Protein AF-A0A2K0WAK0-F1 (afdb_monomer)

Organism: Gibberella nygamai (NCBI:txid42673)

Structure (mmCIF, N/CA/C/O backbone):
data_AF-A0A2K0WAK0-F1
#
_entry.id   AF-A0A2K0WAK0-F1
#
loop_
_atom_site.group_PDB
_atom_site.id
_atom_site.type_symbol
_atom_site.label_atom_id
_atom_site.label_alt_id
_atom_site.label_comp_id
_atom_site.label_asym_id
_atom_site.label_entity_id
_atom_site.label_seq_id
_atom_site.pdbx_PDB_ins_code
_atom_site.Cartn_x
_atom_site.Cartn_y
_atom_site.Cartn_z
_atom_site.occupancy
_atom_site.B_iso_or_equiv
_atom_site.auth_seq_id
_atom_site.auth_comp_id
_atom_site.auth_asym_id
_atom_site.auth_atom_id
_atom_site.pdbx_PDB_model_num
ATOM 1 N N . MET A 1 1 ? 7.578 -10.613 3.747 1.00 56.72 1 MET A N 1
ATOM 2 C CA . MET A 1 1 ? 7.547 -10.334 5.202 1.00 56.72 1 MET A CA 1
ATOM 3 C C . MET A 1 1 ? 6.197 -10.745 5.767 1.00 56.72 1 MET A C 1
ATOM 5 O O . MET A 1 1 ? 5.183 -10.495 5.126 1.00 56.72 1 MET A O 1
ATOM 9 N N . ASP A 1 2 ? 6.173 -11.370 6.941 1.00 70.88 2 ASP A N 1
ATOM 10 C CA . ASP A 1 2 ? 4.952 -11.848 7.611 1.00 70.88 2 ASP A CA 1
ATOM 11 C C . ASP A 1 2 ? 4.017 -10.717 8.083 1.00 70.88 2 ASP A C 1
ATOM 13 O O . ASP A 1 2 ? 2.851 -10.966 8.374 1.00 70.88 2 ASP A O 1
ATOM 17 N N . ALA A 1 3 ? 4.511 -9.478 8.145 1.00 69.69 3 ALA A N 1
ATOM 18 C CA . ALA A 1 3 ? 3.735 -8.277 8.453 1.00 69.69 3 ALA A CA 1
ATOM 19 C C . ALA A 1 3 ? 2.700 -7.895 7.376 1.00 69.69 3 ALA A C 1
ATOM 21 O O . ALA A 1 3 ? 1.764 -7.153 7.663 1.00 69.69 3 ALA A O 1
ATOM 22 N N . THR A 1 4 ? 2.828 -8.414 6.152 1.00 71.62 4 THR A N 1
ATOM 23 C CA . THR A 1 4 ? 1.924 -8.098 5.027 1.00 71.62 4 THR A CA 1
ATOM 24 C C . THR A 1 4 ? 0.463 -8.447 5.316 1.00 71.62 4 THR A C 1
ATOM 26 O O . THR A 1 4 ? -0.435 -7.718 4.899 1.00 71.62 4 THR A O 1
ATOM 29 N N . ALA A 1 5 ? 0.232 -9.494 6.108 1.00 73.44 5 ALA A N 1
ATOM 30 C CA . ALA A 1 5 ? -1.085 -9.966 6.521 1.00 73.44 5 ALA A CA 1
ATOM 31 C C . ALA A 1 5 ? -1.602 -9.333 7.832 1.00 73.44 5 ALA A C 1
ATOM 33 O O . ALA A 1 5 ? -2.748 -9.577 8.226 1.00 73.44 5 ALA A O 1
ATOM 34 N N . ALA A 1 6 ? -0.774 -8.535 8.519 1.00 75.44 6 ALA A N 1
ATOM 35 C CA . ALA A 1 6 ? -1.005 -8.132 9.908 1.00 75.44 6 ALA A CA 1
ATOM 36 C C . ALA A 1 6 ? -2.274 -7.280 10.083 1.00 75.44 6 ALA A C 1
ATOM 38 O O . ALA A 1 6 ? -2.985 -7.421 11.085 1.00 75.44 6 ALA A O 1
ATOM 39 N N . SER A 1 7 ? -2.639 -6.465 9.084 1.00 72.12 7 SER A N 1
ATOM 40 C CA . SER A 1 7 ? -3.900 -5.704 9.094 1.00 72.12 7 SER A CA 1
ATOM 41 C C . SER A 1 7 ? -5.124 -6.606 9.305 1.00 72.12 7 SER A C 1
ATOM 43 O O . SER A 1 7 ? -6.080 -6.178 9.942 1.00 72.12 7 SER A O 1
ATOM 45 N N . PHE A 1 8 ? -5.071 -7.882 8.904 1.00 74.25 8 PHE A N 1
ATOM 46 C CA . PHE A 1 8 ? -6.168 -8.850 9.047 1.00 74.25 8 PHE A CA 1
ATOM 47 C C . PHE A 1 8 ? -6.054 -9.749 10.288 1.00 74.25 8 PHE A C 1
ATOM 49 O O . PHE A 1 8 ? -6.812 -10.702 10.438 1.00 74.25 8 PHE A O 1
ATOM 56 N N . GLY A 1 9 ? -5.104 -9.467 11.185 1.00 68.06 9 GLY A N 1
ATOM 57 C CA . GLY A 1 9 ? -4.848 -10.287 12.374 1.00 68.06 9 GLY A CA 1
ATOM 58 C C . GLY A 1 9 ? -4.107 -11.597 12.081 1.00 68.06 9 GLY A C 1
ATOM 59 O O . GLY A 1 9 ? -4.032 -12.464 12.949 1.00 68.06 9 GLY A O 1
ATOM 60 N N . LEU A 1 10 ? -3.552 -11.741 10.875 1.00 70.62 10 LEU A N 1
ATOM 61 C CA . LEU A 1 10 ? -2.731 -12.873 10.454 1.00 70.62 10 LEU A CA 1
ATOM 62 C C . LEU A 1 10 ? -1.269 -12.416 10.336 1.00 70.62 10 LEU A C 1
ATOM 64 O O . LEU A 1 10 ? -0.999 -11.330 9.844 1.00 70.62 10 LEU A O 1
ATOM 68 N N . GLY A 1 11 ? -0.304 -13.231 10.759 1.00 74.81 11 GLY A N 1
ATOM 69 C CA . GLY A 1 11 ? 1.119 -12.879 10.637 1.00 74.81 11 GLY A CA 1
ATOM 70 C C . GLY A 1 11 ? 1.614 -11.833 11.651 1.00 74.81 11 GLY A C 1
ATOM 71 O O . GLY A 1 11 ? 1.054 -11.677 12.735 1.00 74.81 11 GLY A O 1
ATOM 72 N N . GLY A 1 12 ? 2.742 -11.192 11.339 1.00 74.12 12 GLY A N 1
ATOM 73 C CA . GLY A 1 12 ? 3.456 -10.238 12.203 1.00 74.12 12 GLY A CA 1
ATOM 74 C C . GLY A 1 12 ? 4.224 -10.845 13.391 1.00 74.12 12 GLY A C 1
ATOM 75 O O . GLY A 1 12 ? 4.901 -10.115 14.111 1.00 74.12 12 GLY A O 1
ATOM 76 N N . GLN A 1 13 ? 4.155 -12.160 13.615 1.00 79.38 13 GLN A N 1
ATOM 77 C CA . GLN A 1 13 ? 4.835 -12.829 14.733 1.00 79.38 13 GLN A CA 1
ATOM 78 C C . GLN A 1 13 ? 6.359 -12.846 14.582 1.00 79.38 13 GLN A C 1
ATOM 80 O O . GLN A 1 13 ? 7.072 -12.626 15.558 1.00 79.38 13 GLN A O 1
ATOM 85 N N . VAL A 1 14 ? 6.870 -13.067 13.371 1.00 76.56 14 VAL A N 1
ATOM 86 C CA . VAL A 1 14 ? 8.306 -13.009 13.076 1.00 76.56 14 VAL A CA 1
ATOM 87 C C . VAL A 1 14 ? 8.791 -11.576 13.226 1.00 76.56 14 VAL A C 1
ATOM 89 O O . VAL A 1 14 ? 9.770 -11.352 13.930 1.00 76.56 14 VAL A O 1
ATOM 92 N N . THR A 1 15 ? 8.062 -10.603 12.670 1.00 75.81 15 THR A N 1
ATOM 93 C CA . THR A 1 15 ? 8.371 -9.174 12.849 1.00 75.81 15 THR A CA 1
ATOM 94 C C . THR A 1 15 ? 8.435 -8.815 14.340 1.00 75.81 15 THR A C 1
ATOM 96 O O . THR A 1 15 ? 9.408 -8.225 14.803 1.00 75.81 15 THR A O 1
ATOM 99 N N . LYS A 1 16 ? 7.459 -9.268 15.135 1.00 77.19 16 LYS A N 1
ATOM 100 C CA . LYS A 1 16 ? 7.415 -9.066 16.589 1.00 77.19 16 LYS A CA 1
ATOM 101 C C . LYS A 1 16 ? 8.605 -9.677 17.323 1.00 77.19 16 LYS A C 1
ATOM 103 O O . LYS A 1 16 ? 9.148 -9.043 18.229 1.00 77.19 16 LYS A O 1
ATOM 108 N N . VAL A 1 17 ? 8.996 -10.901 16.967 1.00 78.88 17 VAL A N 1
ATOM 109 C CA . VAL A 1 17 ? 10.170 -11.570 17.544 1.00 78.88 17 VAL A CA 1
ATOM 110 C C . VAL A 1 17 ? 11.440 -10.808 17.177 1.00 78.88 17 VAL A C 1
ATOM 112 O O . VAL A 1 17 ? 12.192 -10.460 18.080 1.00 78.88 17 VAL A O 1
ATOM 115 N N . LEU A 1 18 ? 11.630 -10.464 15.901 1.00 74.44 18 LEU A N 1
ATOM 116 C CA . LEU A 1 18 ? 12.798 -9.719 15.425 1.00 74.44 18 LEU A CA 1
ATOM 117 C C . LEU A 1 18 ? 12.938 -8.369 16.127 1.00 74.44 18 LEU A C 1
ATOM 119 O O . LEU A 1 18 ? 14.014 -8.043 16.626 1.00 74.44 18 LEU A O 1
ATOM 123 N N . CYS A 1 19 ? 11.843 -7.614 16.251 1.00 70.88 19 CYS A N 1
ATOM 124 C CA . CYS A 1 19 ? 11.857 -6.358 16.990 1.00 70.88 19 CYS A CA 1
ATOM 125 C C . CYS A 1 19 ? 12.262 -6.565 18.456 1.00 70.88 19 CYS A C 1
ATOM 127 O O . CYS A 1 19 ? 12.951 -5.717 19.002 1.00 70.88 19 CYS A O 1
ATOM 129 N N . ARG A 1 20 ? 11.887 -7.674 19.107 1.00 72.56 20 ARG A N 1
ATOM 130 C CA . ARG A 1 20 ? 12.277 -7.957 20.502 1.00 72.56 20 ARG A CA 1
ATOM 131 C C . ARG A 1 20 ? 13.726 -8.417 20.654 1.00 72.56 20 ARG A C 1
ATOM 133 O O . ARG A 1 20 ? 14.307 -8.177 21.705 1.00 72.56 20 ARG A O 1
ATOM 140 N N . THR A 1 21 ? 14.279 -9.108 19.660 1.00 72.06 21 THR A N 1
ATOM 141 C CA . THR A 1 21 ? 15.616 -9.715 19.742 1.00 72.06 21 THR A CA 1
ATOM 142 C C . THR A 1 21 ? 16.736 -8.794 19.282 1.00 72.06 21 THR A C 1
ATOM 144 O O . THR A 1 21 ? 17.865 -8.953 19.736 1.00 72.06 21 THR A O 1
ATOM 147 N N . LEU A 1 22 ? 16.457 -7.866 18.364 1.00 67.56 22 LEU A N 1
ATOM 148 C CA . LEU A 1 22 ? 17.476 -6.952 17.856 1.00 67.56 22 LEU A CA 1
ATOM 149 C C . LEU A 1 22 ? 17.792 -5.877 18.909 1.00 67.56 22 LEU A C 1
ATOM 151 O O . LEU A 1 22 ? 16.852 -5.285 19.453 1.00 67.56 22 LEU A O 1
ATOM 155 N N . PRO A 1 23 ? 19.082 -5.621 19.202 1.00 60.12 23 PRO A N 1
ATOM 156 C CA . PRO A 1 23 ? 19.482 -4.596 20.157 1.00 60.12 23 PRO A CA 1
ATOM 157 C C . PRO A 1 23 ? 19.001 -3.218 19.690 1.00 60.12 23 PRO A C 1
ATOM 159 O O . PRO A 1 23 ? 18.996 -2.919 18.495 1.00 60.12 23 PRO A O 1
ATOM 162 N N . GLU A 1 24 ? 18.570 -2.380 20.632 1.00 56.91 24 GLU A N 1
ATOM 163 C CA . GLU A 1 24 ? 18.302 -0.973 20.334 1.00 56.91 24 GLU A CA 1
ATOM 164 C C . GLU A 1 24 ? 19.637 -0.289 20.027 1.00 56.91 24 GLU A C 1
ATOM 166 O O . GLU A 1 24 ? 20.607 -0.457 20.763 1.00 56.91 24 GLU A O 1
ATOM 171 N N . SER A 1 25 ? 19.716 0.446 18.916 1.00 53.06 25 SER A N 1
ATOM 172 C CA . SER A 1 25 ? 20.860 1.323 18.673 1.00 53.06 25 SER A CA 1
ATOM 173 C C . SER A 1 25 ? 20.917 2.359 19.799 1.00 53.06 25 SER A C 1
ATOM 175 O O . SER A 1 25 ? 19.907 3.015 20.046 1.00 53.06 25 SER A O 1
ATOM 177 N N . ASP A 1 26 ? 22.079 2.532 20.437 1.00 45.41 26 ASP A N 1
ATOM 178 C CA . ASP A 1 26 ? 22.338 3.409 21.602 1.00 45.41 26 ASP A CA 1
ATOM 179 C C . ASP A 1 26 ? 22.061 4.917 21.386 1.00 45.41 26 ASP A C 1
ATOM 181 O O . ASP A 1 26 ? 22.369 5.753 22.242 1.00 45.41 26 ASP A O 1
ATOM 185 N N . ASP A 1 27 ? 21.453 5.299 20.264 1.00 47.38 27 ASP A N 1
ATOM 186 C CA . ASP A 1 27 ? 21.057 6.669 19.979 1.00 47.38 27 ASP A CA 1
ATOM 187 C C . ASP A 1 27 ? 19.861 7.063 20.856 1.00 47.38 27 ASP A C 1
ATOM 189 O O . ASP A 1 27 ? 18.693 6.942 20.480 1.00 47.38 27 ASP A O 1
ATOM 193 N N . LYS A 1 28 ? 20.163 7.594 22.045 1.00 41.59 28 LYS A N 1
ATOM 194 C CA . LYS A 1 28 ? 19.195 8.161 23.004 1.00 41.59 28 LYS A CA 1
ATOM 195 C C . LYS A 1 28 ? 18.359 9.320 22.433 1.00 41.59 28 LYS A C 1
ATOM 197 O O . LYS A 1 28 ? 17.388 9.724 23.066 1.00 41.59 28 LYS A O 1
ATOM 202 N N . ASN A 1 29 ? 18.716 9.824 21.248 1.00 40.75 29 ASN A N 1
ATOM 203 C CA . ASN A 1 29 ? 17.973 10.829 20.482 1.00 40.75 29 ASN A CA 1
ATOM 204 C C . ASN A 1 29 ? 17.098 10.236 19.360 1.00 40.75 29 ASN A C 1
ATOM 206 O O . ASN A 1 29 ? 16.408 10.984 18.669 1.00 40.75 29 ASN A O 1
ATOM 210 N N . SER A 1 30 ? 17.097 8.914 19.157 1.00 42.28 30 SER A N 1
ATOM 211 C CA . SER A 1 30 ? 16.219 8.280 18.174 1.00 42.28 30 SER A CA 1
ATOM 212 C C . SER A 1 30 ? 14.795 8.126 18.735 1.00 42.28 30 SER A C 1
ATOM 214 O O . SER A 1 30 ? 14.510 7.318 19.615 1.00 42.28 30 SER A O 1
ATOM 216 N N . LEU A 1 31 ? 13.903 8.980 18.229 1.00 40.50 31 LEU A N 1
ATOM 217 C CA . LEU A 1 31 ? 12.441 8.962 18.382 1.00 40.50 31 LEU A CA 1
ATOM 218 C C . LEU A 1 31 ? 11.819 7.629 17.858 1.00 40.50 31 LEU A C 1
ATOM 220 O O . LEU A 1 31 ? 12.557 6.765 17.387 1.00 40.50 31 LEU A O 1
ATOM 224 N N . PRO A 1 32 ? 10.498 7.367 18.022 1.00 46.34 32 PRO A N 1
ATOM 225 C CA . PRO A 1 32 ? 9.905 6.042 18.261 1.00 46.34 32 PRO A CA 1
ATOM 226 C C . PRO A 1 32 ? 9.833 5.094 17.043 1.00 46.34 32 PRO A C 1
ATOM 228 O O . PRO A 1 32 ? 9.038 4.155 17.039 1.00 46.34 32 PRO A O 1
ATOM 231 N N . THR A 1 33 ? 10.709 5.260 16.057 1.00 50.25 33 THR A N 1
ATOM 232 C CA . THR A 1 33 ? 11.000 4.338 14.949 1.00 50.25 33 THR A CA 1
ATOM 233 C C . THR A 1 33 ? 11.868 3.141 15.363 1.00 50.25 33 THR A C 1
ATOM 235 O O . THR A 1 33 ? 12.354 2.409 14.508 1.00 50.25 33 THR A O 1
ATOM 238 N N . GLY A 1 34 ? 12.046 2.870 16.662 1.00 58.28 34 GLY A N 1
ATOM 239 C CA . GLY A 1 34 ? 12.854 1.751 17.168 1.00 58.28 34 GLY A CA 1
ATOM 240 C C . GLY A 1 34 ? 12.599 0.395 16.479 1.00 58.28 34 GLY A C 1
ATOM 241 O O . GLY A 1 34 ? 13.565 -0.309 16.206 1.00 58.28 34 GLY A O 1
ATOM 242 N N . PRO A 1 35 ? 11.352 -0.013 16.170 1.00 55.75 35 PRO A N 1
ATOM 243 C CA . PRO A 1 35 ? 11.078 -1.225 15.386 1.00 55.75 35 PRO A CA 1
ATOM 244 C C . PRO A 1 35 ? 11.485 -1.114 13.909 1.00 55.75 35 PRO A C 1
ATOM 246 O O . PRO A 1 35 ? 12.007 -2.076 13.352 1.00 55.75 35 PRO A O 1
ATOM 249 N N . ILE A 1 36 ? 11.271 0.061 13.310 1.00 61.53 36 ILE A N 1
ATOM 250 C CA . ILE A 1 36 ? 11.541 0.352 11.899 1.00 61.53 36 ILE A CA 1
ATOM 251 C C . ILE A 1 36 ? 13.052 0.340 11.646 1.00 61.53 36 ILE A C 1
ATOM 253 O O . ILE A 1 36 ? 13.560 -0.470 10.878 1.00 61.53 36 ILE A O 1
ATOM 257 N N . LYS A 1 37 ? 13.798 1.127 12.429 1.00 64.31 37 LYS A N 1
ATOM 258 C CA . LYS A 1 37 ? 15.267 1.184 12.397 1.00 64.31 37 LYS A CA 1
ATOM 259 C C . LYS A 1 37 ? 15.925 -0.156 12.735 1.00 64.31 37 LYS A C 1
ATOM 261 O O . LYS A 1 37 ? 16.936 -0.506 12.129 1.00 64.31 37 LYS A O 1
ATOM 266 N N . ARG A 1 38 ? 15.351 -0.934 13.668 1.00 66.81 38 ARG A N 1
ATOM 267 C CA . ARG A 1 38 ? 15.834 -2.292 13.988 1.00 66.81 38 ARG A CA 1
ATOM 268 C C . ARG A 1 38 ? 15.793 -3.193 12.760 1.00 66.81 38 ARG A C 1
ATOM 270 O O . ARG A 1 38 ? 16.783 -3.851 12.462 1.00 66.81 38 ARG A O 1
ATOM 277 N N . LEU A 1 39 ? 14.682 -3.210 12.034 1.00 65.38 39 LEU A N 1
ATOM 278 C CA . LEU A 1 39 ? 14.545 -4.038 10.835 1.00 65.38 39 LEU A CA 1
ATOM 279 C C . LEU A 1 39 ? 15.396 -3.502 9.672 1.00 65.38 39 LEU A C 1
ATOM 281 O O . LEU A 1 39 ? 16.091 -4.293 9.039 1.00 65.38 39 LEU A O 1
ATOM 285 N N . SER A 1 40 ? 15.508 -2.182 9.511 1.00 66.81 40 SER A N 1
ATOM 286 C CA . SER A 1 40 ? 16.416 -1.592 8.517 1.00 66.81 40 SER A CA 1
ATOM 287 C C . SER A 1 40 ? 17.891 -1.950 8.764 1.00 66.81 40 SER A C 1
ATOM 289 O O . SER A 1 40 ? 18.669 -2.060 7.819 1.00 66.81 40 SER A O 1
ATOM 291 N N . SER A 1 41 ? 18.299 -2.214 10.013 1.00 67.19 41 SER A N 1
ATOM 292 C CA . SER A 1 41 ? 19.651 -2.720 10.307 1.00 67.19 41 SER A CA 1
ATOM 293 C C . SER A 1 41 ? 19.898 -4.142 9.776 1.00 67.19 41 SER A C 1
ATOM 295 O O . SER A 1 41 ? 21.008 -4.445 9.335 1.00 67.19 41 SER A O 1
ATOM 297 N N . LEU A 1 42 ? 18.865 -4.997 9.734 1.00 69.88 42 LEU A N 1
ATOM 298 C CA . LEU A 1 42 ? 18.946 -6.298 9.061 1.00 69.88 42 LEU A CA 1
ATOM 299 C C . LEU A 1 42 ? 19.079 -6.115 7.552 1.00 69.88 42 LEU A C 1
ATOM 301 O O . LEU A 1 42 ? 19.869 -6.823 6.931 1.00 69.88 42 LEU A O 1
ATOM 305 N N . HIS A 1 43 ? 18.353 -5.155 6.973 1.00 67.88 43 HIS A N 1
ATOM 306 C CA . HIS A 1 43 ? 18.490 -4.832 5.557 1.00 67.88 43 HIS A CA 1
ATOM 307 C C . HIS A 1 43 ? 19.923 -4.387 5.232 1.00 67.88 43 HIS A C 1
ATOM 309 O O . HIS A 1 43 ? 20.559 -4.965 4.350 1.00 67.88 43 HIS A O 1
ATOM 315 N N . ALA A 1 44 ? 20.483 -3.464 6.021 1.00 70.25 44 ALA A N 1
ATOM 316 C CA . ALA A 1 44 ? 21.868 -3.011 5.887 1.00 70.25 44 ALA A CA 1
ATOM 317 C C . ALA A 1 44 ? 22.892 -4.152 6.032 1.00 70.25 44 ALA A C 1
ATOM 319 O O . ALA A 1 44 ? 23.900 -4.165 5.327 1.00 70.25 44 ALA A O 1
ATOM 320 N N . TYR A 1 45 ? 22.627 -5.133 6.901 1.00 72.50 45 TYR A N 1
ATOM 321 C CA . TYR A 1 45 ? 23.449 -6.341 7.016 1.00 72.50 45 TYR A CA 1
ATOM 322 C C . TYR A 1 45 ? 23.303 -7.272 5.803 1.00 72.50 45 TYR A C 1
ATOM 324 O O . TYR A 1 45 ? 24.281 -7.872 5.359 1.00 72.50 45 TYR A O 1
ATOM 332 N N . SER A 1 46 ? 22.092 -7.393 5.254 1.00 71.56 46 SER A N 1
ATOM 333 C CA . SER A 1 46 ? 21.800 -8.274 4.121 1.00 71.56 46 SER A CA 1
ATOM 334 C C . SER A 1 46 ? 22.289 -7.726 2.779 1.00 71.56 46 SER A C 1
ATOM 336 O O . SER A 1 46 ? 22.699 -8.504 1.920 1.00 71.56 46 SER A O 1
ATOM 338 N N . GLY A 1 47 ? 22.315 -6.399 2.617 1.00 71.25 47 GLY A N 1
ATOM 339 C CA . GLY A 1 47 ? 22.689 -5.726 1.373 1.00 71.25 47 GLY A CA 1
ATOM 340 C C . GLY A 1 47 ? 24.056 -6.158 0.831 1.00 71.25 47 GLY A C 1
ATOM 341 O O . GLY A 1 47 ? 24.159 -6.477 -0.344 1.00 71.25 47 GLY A O 1
ATOM 342 N N . PRO A 1 48 ? 25.120 -6.257 1.647 1.00 78.38 48 PRO A N 1
ATOM 343 C CA . PRO A 1 48 ? 26.422 -6.744 1.195 1.00 78.38 48 PRO A CA 1
ATOM 344 C C . PRO A 1 48 ? 26.499 -8.237 0.849 1.00 78.38 48 PRO A C 1
ATOM 346 O O . PRO A 1 48 ? 27.505 -8.640 0.266 1.00 78.38 48 PRO A O 1
ATOM 349 N N . LEU A 1 49 ? 25.517 -9.069 1.225 1.00 81.62 49 LEU A N 1
ATOM 350 C CA . LEU A 1 49 ? 25.643 -10.532 1.150 1.00 81.62 49 LEU A CA 1
ATOM 351 C C . LEU A 1 49 ? 25.710 -11.063 -0.285 1.00 81.62 49 LEU A C 1
ATOM 353 O O . LEU A 1 49 ? 26.299 -12.123 -0.494 1.00 81.62 49 LEU A O 1
ATOM 357 N N . TYR A 1 50 ? 25.199 -10.329 -1.283 1.00 77.62 50 TYR A N 1
ATOM 358 C CA . TYR A 1 50 ? 25.360 -10.734 -2.686 1.00 77.62 50 TYR A CA 1
ATOM 359 C C . TYR A 1 50 ? 26.843 -10.857 -3.065 1.00 77.62 50 TYR A C 1
ATOM 361 O O . TYR A 1 50 ? 27.200 -11.745 -3.833 1.00 77.62 50 TYR A O 1
ATOM 369 N N . ARG A 1 51 ? 27.729 -10.048 -2.461 1.00 80.75 51 ARG A N 1
ATOM 370 C CA . ARG A 1 51 ? 29.181 -10.119 -2.694 1.00 80.75 51 ARG A CA 1
ATOM 371 C C . ARG A 1 51 ? 29.800 -11.411 -2.173 1.00 80.75 51 ARG A C 1
ATOM 373 O O . ARG A 1 51 ? 30.823 -11.832 -2.689 1.00 80.75 51 ARG A O 1
ATOM 380 N N . LEU A 1 52 ? 29.194 -12.053 -1.174 1.00 82.25 52 LEU A N 1
ATOM 381 C CA . LEU A 1 52 ? 29.673 -13.343 -0.667 1.00 82.25 52 LEU A CA 1
ATOM 382 C C . LEU A 1 52 ? 29.283 -14.506 -1.583 1.00 82.25 52 LEU A C 1
ATOM 384 O O . LEU A 1 52 ? 30.005 -15.494 -1.643 1.00 82.25 52 LEU A O 1
ATOM 388 N N . VAL A 1 53 ? 28.137 -14.401 -2.261 1.00 82.75 53 VAL A N 1
ATOM 389 C CA . VAL A 1 53 ? 27.596 -15.472 -3.113 1.00 82.75 53 VAL A CA 1
ATOM 390 C C . VAL A 1 53 ? 28.086 -15.343 -4.553 1.00 82.75 53 VAL A C 1
ATOM 392 O O . VAL A 1 53 ? 28.476 -16.341 -5.150 1.00 82.75 53 VAL A O 1
ATOM 395 N N . TRP A 1 54 ? 28.074 -14.126 -5.098 1.00 83.06 54 TRP A N 1
ATOM 396 C CA . TRP A 1 54 ? 28.410 -13.847 -6.495 1.00 83.06 54 TRP A CA 1
ATOM 397 C C . TRP A 1 54 ? 29.753 -13.141 -6.681 1.00 83.06 54 TRP A C 1
ATOM 399 O O . TRP A 1 54 ? 30.276 -13.162 -7.786 1.00 83.06 54 TRP A O 1
ATOM 409 N N . GLY A 1 55 ? 30.334 -12.537 -5.639 1.00 85.06 55 GLY A N 1
ATOM 410 C CA . GLY A 1 55 ? 31.632 -11.862 -5.745 1.00 85.06 55 GLY A CA 1
ATOM 411 C C . GLY A 1 55 ? 31.690 -10.871 -6.910 1.00 85.06 55 GLY A C 1
ATOM 412 O O . GLY A 1 55 ? 30.803 -10.028 -7.057 1.00 85.06 55 GLY A O 1
ATOM 413 N N . ASP A 1 56 ? 32.725 -11.017 -7.736 1.00 85.56 56 ASP A N 1
ATOM 414 C CA . ASP A 1 56 ? 32.961 -10.203 -8.933 1.00 85.56 56 ASP A CA 1
ATOM 415 C C . ASP A 1 56 ? 32.085 -10.616 -10.135 1.00 85.56 56 ASP A C 1
ATOM 417 O O . ASP A 1 56 ? 32.012 -9.883 -11.120 1.00 85.56 56 ASP A O 1
ATOM 421 N N . ASP A 1 57 ? 31.385 -11.754 -10.053 1.00 88.25 57 ASP A N 1
ATOM 422 C CA . ASP A 1 57 ? 30.499 -12.256 -11.111 1.00 88.25 57 ASP A CA 1
ATOM 423 C C . ASP A 1 57 ? 29.095 -11.625 -11.057 1.00 88.25 57 ASP A C 1
ATOM 425 O O . ASP A 1 57 ? 28.256 -11.890 -11.924 1.00 88.25 57 ASP A O 1
ATOM 429 N N . TYR A 1 58 ? 28.803 -10.795 -10.046 1.00 84.62 58 TYR A N 1
ATOM 430 C CA . TYR A 1 58 ? 27.507 -10.127 -9.946 1.00 84.62 58 TYR A CA 1
ATOM 431 C C . TYR A 1 58 ? 27.353 -9.076 -11.064 1.00 84.62 58 TYR A C 1
ATOM 433 O O . TYR A 1 58 ? 28.183 -8.165 -11.163 1.00 84.62 58 TYR A O 1
ATOM 441 N N . PRO A 1 59 ? 26.304 -9.146 -11.908 1.00 87.12 59 PRO A N 1
ATOM 442 C CA . PRO A 1 59 ? 26.196 -8.268 -13.067 1.00 87.12 59 PRO A CA 1
ATOM 443 C C . PRO A 1 59 ? 26.126 -6.784 -12.685 1.00 87.12 59 PRO A C 1
ATOM 445 O O . PRO A 1 59 ? 25.274 -6.362 -11.905 1.00 87.12 59 PRO A O 1
ATOM 448 N N . ALA A 1 60 ? 26.972 -5.959 -13.307 1.00 86.31 60 ALA A N 1
ATOM 449 C CA . ALA A 1 60 ? 27.009 -4.518 -13.040 1.00 86.31 60 ALA A CA 1
ATOM 450 C C . ALA A 1 60 ? 25.673 -3.809 -13.335 1.00 86.31 60 ALA A C 1
ATOM 452 O O . ALA A 1 60 ? 25.330 -2.847 -12.655 1.00 86.31 60 ALA A O 1
ATOM 453 N N . VAL A 1 61 ? 24.902 -4.301 -14.311 1.00 86.44 61 VAL A N 1
ATOM 454 C CA . VAL A 1 61 ? 23.567 -3.767 -14.631 1.00 86.44 61 VAL A CA 1
ATOM 455 C C . VAL A 1 61 ? 22.584 -3.929 -13.467 1.00 86.44 61 VAL A C 1
ATOM 457 O O . VAL A 1 61 ? 21.836 -3.004 -13.175 1.00 86.44 61 VAL A O 1
ATOM 460 N N . GLU A 1 62 ? 22.654 -5.046 -12.741 1.00 83.75 62 GLU A N 1
ATOM 461 C CA . GLU A 1 62 ? 21.814 -5.308 -11.566 1.00 83.75 62 GLU A CA 1
ATOM 462 C C . GLU A 1 62 ? 22.243 -4.444 -10.367 1.00 83.75 62 GLU A C 1
ATOM 464 O O . GLU A 1 62 ? 21.422 -4.087 -9.526 1.00 83.75 62 GLU A O 1
ATOM 469 N N . LEU A 1 63 ? 23.528 -4.068 -10.275 1.00 84.88 63 LEU A N 1
ATOM 470 C CA . LEU A 1 63 ? 23.995 -3.111 -9.259 1.00 84.88 63 LEU A CA 1
ATOM 471 C C . LEU A 1 63 ? 23.456 -1.712 -9.518 1.00 84.88 63 LEU A C 1
ATOM 473 O O . LEU A 1 63 ? 23.050 -1.038 -8.575 1.00 84.88 63 LEU A O 1
ATOM 477 N N . VAL A 1 64 ? 23.473 -1.274 -10.778 1.00 86.69 64 VAL A N 1
ATOM 478 C CA . VAL A 1 64 ? 22.914 0.025 -11.164 1.00 86.69 64 VAL A CA 1
ATOM 479 C C . VAL A 1 64 ? 21.420 0.048 -10.867 1.00 86.69 64 VAL A C 1
ATOM 481 O O . VAL A 1 64 ? 20.970 0.967 -10.193 1.00 86.69 64 VAL A O 1
ATOM 484 N N . ASP A 1 65 ? 20.682 -0.994 -11.258 1.00 86.62 65 ASP A N 1
ATOM 485 C CA . ASP A 1 65 ? 19.250 -1.108 -10.969 1.00 86.62 65 ASP A CA 1
ATOM 486 C C . ASP A 1 65 ? 18.949 -1.057 -9.462 1.00 86.62 65 ASP A C 1
ATOM 488 O O . ASP A 1 65 ? 18.077 -0.309 -9.012 1.00 86.62 65 ASP A O 1
ATOM 492 N N . TYR A 1 66 ? 19.724 -1.792 -8.657 1.00 84.50 66 TYR A N 1
ATOM 493 C CA . TYR A 1 66 ? 19.599 -1.771 -7.202 1.00 84.50 66 TYR A CA 1
ATOM 494 C C . TYR A 1 66 ? 19.850 -0.374 -6.621 1.00 84.50 66 TYR A C 1
ATOM 496 O O . TYR A 1 66 ? 19.081 0.085 -5.777 1.00 84.50 66 TYR A O 1
ATOM 504 N N . LEU A 1 67 ? 20.901 0.315 -7.078 1.00 85.62 67 LEU A N 1
ATOM 505 C CA . LEU A 1 67 ? 21.231 1.670 -6.630 1.00 85.62 67 LEU A CA 1
ATOM 506 C C . LEU A 1 67 ? 20.150 2.680 -7.029 1.00 85.62 67 LEU A C 1
ATOM 508 O O . LEU A 1 67 ? 19.777 3.520 -6.214 1.00 85.62 67 LEU A O 1
ATOM 512 N N . GLU A 1 68 ? 19.618 2.576 -8.249 1.00 87.75 68 GLU A N 1
ATOM 513 C CA . GLU A 1 68 ? 18.532 3.432 -8.738 1.00 87.75 68 GLU A CA 1
ATOM 514 C C . GLU A 1 68 ? 17.246 3.255 -7.918 1.00 87.75 68 GLU A C 1
ATOM 516 O O . GLU A 1 68 ? 16.539 4.226 -7.655 1.00 87.75 68 GLU A O 1
ATOM 521 N N . ASN A 1 69 ? 16.945 2.033 -7.471 1.00 89.81 69 ASN A N 1
ATOM 522 C CA . ASN A 1 69 ? 15.712 1.731 -6.740 1.00 89.81 69 ASN A CA 1
ATOM 523 C C . ASN A 1 69 ? 15.866 1.732 -5.213 1.00 89.81 69 ASN A C 1
ATOM 525 O O . ASN A 1 69 ? 14.868 1.544 -4.514 1.00 89.81 69 ASN A O 1
ATOM 529 N N . GLN A 1 70 ? 17.073 1.942 -4.679 1.00 88.94 70 GLN A N 1
ATOM 530 C CA . GLN A 1 70 ? 17.371 1.720 -3.263 1.00 88.94 70 GLN A CA 1
ATOM 531 C C . GLN A 1 70 ? 16.399 2.470 -2.338 1.00 88.94 70 GLN A C 1
ATOM 533 O O . GLN A 1 70 ? 15.727 1.849 -1.516 1.00 88.94 70 GLN A O 1
ATOM 538 N N . GLN A 1 71 ? 16.254 3.786 -2.515 1.00 90.62 71 GLN A N 1
ATOM 539 C CA . GLN A 1 71 ? 15.365 4.601 -1.675 1.00 90.62 71 GLN A CA 1
ATOM 540 C C . GLN A 1 71 ? 13.886 4.217 -1.822 1.00 90.62 71 GLN A C 1
ATOM 542 O O . GLN A 1 71 ? 13.109 4.334 -0.875 1.00 90.62 71 GLN A O 1
ATOM 547 N N . VAL A 1 72 ? 13.484 3.732 -3.000 1.00 93.62 72 VAL A N 1
ATOM 548 C CA . VAL A 1 72 ? 12.110 3.282 -3.243 1.00 93.62 72 VAL A CA 1
ATOM 549 C C . VAL A 1 72 ? 11.847 1.974 -2.492 1.00 93.62 72 VAL A C 1
ATOM 551 O O . VAL A 1 72 ? 10.807 1.828 -1.856 1.00 93.62 72 VAL A O 1
ATOM 554 N N . PHE A 1 73 ? 12.794 1.035 -2.487 1.00 89.88 73 PHE A N 1
ATOM 555 C CA . PHE A 1 73 ? 12.662 -0.197 -1.706 1.00 89.88 73 PHE A CA 1
ATOM 556 C C . PHE A 1 73 ? 12.756 0.034 -0.195 1.00 89.88 73 PHE A C 1
ATOM 558 O O . PHE A 1 73 ? 12.048 -0.632 0.560 1.00 89.88 73 PHE A O 1
ATOM 565 N N . GLU A 1 74 ? 13.541 1.008 0.257 1.00 89.31 74 GLU A N 1
ATOM 566 C CA . GLU A 1 74 ? 13.546 1.424 1.663 1.00 89.31 74 GLU A CA 1
ATOM 567 C C . GLU A 1 74 ? 12.173 1.987 2.089 1.00 89.31 74 GLU A C 1
ATOM 569 O O . GLU A 1 74 ? 11.656 1.620 3.146 1.00 89.31 74 GLU A O 1
ATOM 574 N N . LEU A 1 75 ? 11.510 2.783 1.235 1.00 93.31 75 LEU A N 1
ATOM 575 C CA . LEU A 1 75 ? 10.129 3.230 1.470 1.00 93.31 75 LEU A CA 1
ATOM 576 C C . LEU A 1 75 ? 9.144 2.050 1.546 1.00 93.31 75 LEU A C 1
ATOM 578 O O . LEU A 1 75 ? 8.232 2.048 2.381 1.00 93.31 75 LEU A O 1
ATOM 582 N N . LEU A 1 76 ? 9.309 1.035 0.692 1.00 91.44 76 LEU A N 1
ATOM 583 C CA . LEU A 1 76 ? 8.499 -0.184 0.760 1.00 91.44 76 LEU A CA 1
ATOM 584 C C . LEU A 1 76 ? 8.686 -0.898 2.103 1.00 91.44 76 LEU A C 1
ATOM 586 O O . LEU A 1 76 ? 7.702 -1.311 2.720 1.00 91.44 76 LEU A O 1
ATOM 590 N N . GLU A 1 77 ? 9.928 -1.031 2.567 1.00 85.94 77 GLU A N 1
ATOM 591 C CA . GLU A 1 77 ? 10.237 -1.644 3.857 1.00 85.94 77 GLU A CA 1
ATOM 592 C C . GLU A 1 77 ? 9.565 -0.877 5.002 1.00 85.94 77 GLU A C 1
ATOM 594 O O . GLU A 1 77 ? 8.826 -1.469 5.796 1.00 85.94 77 GLU A O 1
ATOM 599 N N . ALA A 1 78 ? 9.733 0.447 5.028 1.00 89.81 78 ALA A N 1
ATOM 600 C CA . ALA A 1 78 ? 9.106 1.322 6.011 1.00 89.81 78 ALA A CA 1
ATOM 601 C C . ALA A 1 78 ? 7.572 1.202 5.992 1.00 89.81 78 ALA A C 1
ATOM 603 O O . ALA A 1 78 ? 6.936 1.161 7.045 1.00 89.81 78 ALA A O 1
ATOM 604 N N . SER A 1 79 ? 6.968 1.052 4.808 1.00 91.88 79 SER A N 1
ATOM 605 C CA . SER A 1 79 ? 5.522 0.840 4.651 1.00 91.88 79 SER A CA 1
ATOM 606 C C . SER A 1 79 ? 5.064 -0.494 5.250 1.00 91.88 79 SER A C 1
ATOM 608 O O . SER A 1 79 ? 4.065 -0.555 5.965 1.00 91.88 79 SER A O 1
ATOM 610 N N . VAL A 1 80 ? 5.809 -1.582 5.031 1.00 86.19 80 VAL A N 1
ATOM 611 C CA . VAL A 1 80 ? 5.489 -2.893 5.627 1.00 86.19 80 VAL A CA 1
ATOM 612 C C . VAL A 1 80 ? 5.581 -2.847 7.155 1.00 86.19 80 VAL A C 1
ATOM 614 O O . VAL A 1 80 ? 4.755 -3.438 7.856 1.00 86.19 80 VAL A O 1
ATOM 617 N N . GLN A 1 81 ? 6.561 -2.127 7.688 1.00 85.56 81 GLN A N 1
ATOM 618 C CA . GLN A 1 81 ? 6.715 -1.958 9.129 1.00 85.56 81 GLN A CA 1
ATOM 619 C C . GLN A 1 81 ? 5.619 -1.051 9.711 1.00 85.56 81 GLN A C 1
ATOM 621 O O . GLN A 1 81 ? 5.082 -1.344 10.782 1.00 85.56 81 GLN A O 1
ATOM 626 N N . LEU A 1 82 ? 5.217 -0.004 8.986 1.00 91.12 82 LEU A N 1
ATOM 627 C CA . LEU A 1 82 ? 4.076 0.839 9.337 1.00 91.12 82 LEU A CA 1
ATOM 628 C C . LEU A 1 82 ? 2.780 0.016 9.408 1.00 91.12 82 LEU A C 1
ATOM 630 O O . LEU A 1 82 ? 2.054 0.117 10.398 1.00 91.12 82 LEU A O 1
ATOM 634 N N . ARG A 1 83 ? 2.542 -0.886 8.445 1.00 90.44 83 ARG A N 1
ATOM 635 C CA . ARG A 1 83 ? 1.418 -1.842 8.475 1.00 90.44 83 ARG A CA 1
ATOM 636 C C . ARG A 1 83 ? 1.414 -2.681 9.755 1.00 90.44 83 ARG A C 1
ATOM 638 O O . ARG A 1 83 ? 0.370 -2.883 10.380 1.00 90.44 83 ARG A O 1
ATOM 645 N N . TYR A 1 84 ? 2.583 -3.158 10.184 1.00 87.00 84 TYR A N 1
ATOM 646 C CA . TYR A 1 84 ? 2.712 -3.890 11.445 1.00 87.00 84 TYR A CA 1
ATOM 647 C C . TYR A 1 84 ? 2.370 -3.018 12.666 1.00 87.00 84 TYR A C 1
ATOM 649 O O . TYR A 1 84 ? 1.626 -3.465 13.542 1.00 87.00 84 TYR A O 1
ATOM 657 N N . LEU A 1 85 ? 2.853 -1.772 12.720 1.00 89.69 85 LEU A N 1
ATOM 658 C CA . LEU A 1 85 ? 2.532 -0.843 13.811 1.00 89.69 85 LEU A CA 1
ATOM 659 C C . LEU A 1 85 ? 1.026 -0.548 13.890 1.00 89.69 85 LEU A C 1
ATOM 661 O O . LEU A 1 85 ? 0.446 -0.602 14.977 1.00 89.69 85 LEU A O 1
ATOM 665 N N . ILE A 1 86 ? 0.384 -0.313 12.742 1.00 91.31 86 ILE A N 1
ATOM 666 C CA . ILE A 1 86 ? -1.071 -0.138 12.624 1.00 91.31 86 ILE A CA 1
ATOM 667 C C . ILE A 1 86 ? -1.803 -1.384 13.137 1.00 91.31 86 ILE A C 1
ATOM 669 O O . ILE A 1 86 ? -2.774 -1.286 13.892 1.00 91.31 86 ILE A O 1
ATOM 673 N N . SER A 1 87 ? -1.315 -2.575 12.791 1.00 88.06 87 SER A N 1
ATOM 674 C CA . SER A 1 87 ? -1.889 -3.835 13.258 1.00 88.06 87 SER A CA 1
ATOM 675 C C . SER A 1 87 ? -1.816 -4.010 14.781 1.00 88.06 87 SER A C 1
ATOM 677 O O . SER A 1 87 ? -2.816 -4.404 15.399 1.00 88.06 87 SER A O 1
ATOM 679 N N . GLU A 1 88 ? -0.661 -3.728 15.394 1.00 86.75 88 GLU A N 1
ATOM 680 C CA . GLU A 1 88 ? -0.492 -3.801 16.850 1.00 86.75 88 GLU A CA 1
ATOM 681 C C . GLU A 1 88 ? -1.393 -2.767 17.540 1.00 86.75 88 GLU A C 1
ATOM 683 O O . GLU A 1 88 ? -2.099 -3.120 18.485 1.00 86.75 88 GLU A O 1
ATOM 688 N N . MET A 1 89 ? -1.471 -1.535 17.023 1.00 89.50 89 MET A N 1
ATOM 689 C CA . MET A 1 89 ? -2.409 -0.518 17.514 1.00 89.50 89 MET A CA 1
ATOM 690 C C . MET A 1 89 ? -3.860 -1.021 17.464 1.00 89.50 89 MET A C 1
ATOM 692 O O . MET A 1 89 ? -4.580 -0.947 18.457 1.00 89.50 89 MET A O 1
ATOM 696 N N . THR A 1 90 ? -4.277 -1.604 16.340 1.00 87.88 90 THR A N 1
ATOM 697 C CA . THR A 1 90 ? -5.638 -2.134 16.160 1.00 87.88 90 THR A CA 1
ATOM 698 C C . THR A 1 90 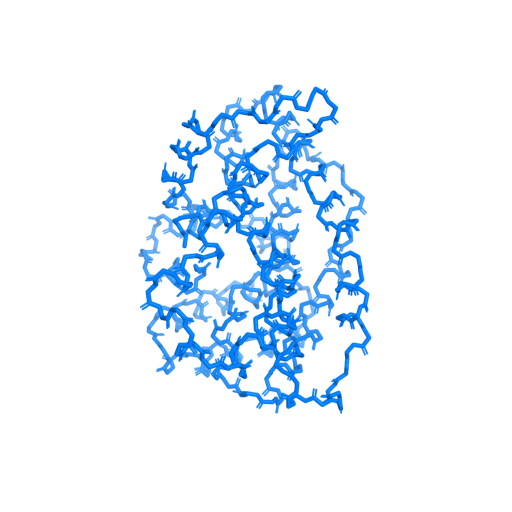? -5.943 -3.260 17.151 1.00 87.88 90 THR A C 1
ATOM 700 O O . THR A 1 90 ? -7.063 -3.390 17.636 1.00 87.88 90 THR A O 1
ATOM 703 N N . SER A 1 91 ? -4.947 -4.076 17.520 1.00 85.50 91 SER A N 1
ATOM 704 C CA . SER A 1 91 ? -5.128 -5.126 18.535 1.00 85.50 91 SER A CA 1
ATOM 705 C C . SER A 1 91 ? -5.459 -4.570 19.930 1.00 85.50 91 SER A C 1
ATOM 707 O O . SER A 1 91 ?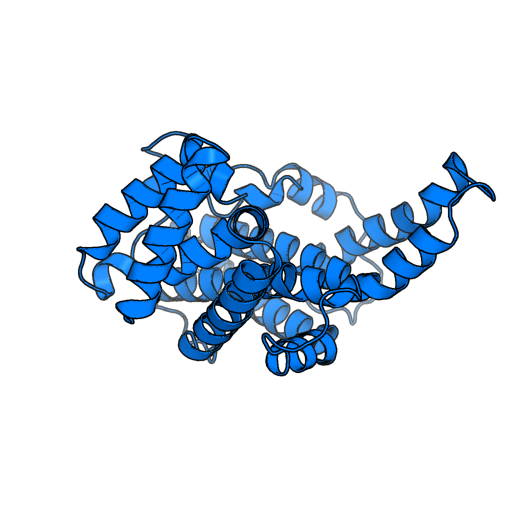 -6.156 -5.227 20.705 1.00 85.50 91 SER A O 1
ATOM 709 N N . LEU A 1 92 ? -5.026 -3.338 20.225 1.00 86.38 92 LEU A N 1
ATOM 710 C CA . LEU A 1 92 ? -5.268 -2.653 21.496 1.00 86.38 92 LEU A CA 1
ATOM 711 C C . LEU A 1 92 ? -6.649 -1.990 21.572 1.00 86.38 92 LEU A C 1
ATOM 713 O O . LEU A 1 92 ? -7.068 -1.621 22.668 1.00 86.38 92 LEU A O 1
ATOM 717 N N . GLN A 1 93 ? -7.391 -1.881 20.461 1.00 82.81 93 GLN A N 1
ATOM 718 C CA . GLN A 1 93 ? -8.718 -1.248 20.447 1.00 82.81 93 GLN A CA 1
ATOM 719 C C . GLN A 1 93 ? -9.702 -1.888 21.431 1.00 82.81 93 GLN A C 1
ATOM 721 O O . GLN A 1 93 ? -10.477 -1.181 22.066 1.00 82.81 93 GLN A O 1
ATOM 726 N N . ARG A 1 94 ? -9.641 -3.216 21.612 1.00 78.12 94 ARG A N 1
ATOM 727 C CA . ARG A 1 94 ? -10.513 -3.937 22.560 1.00 78.12 94 ARG A CA 1
ATOM 728 C C . ARG A 1 94 ? -10.251 -3.573 24.021 1.00 78.12 94 ARG A C 1
ATOM 730 O O . ARG A 1 94 ? -11.150 -3.698 24.842 1.00 78.12 94 ARG A O 1
ATOM 737 N N . VAL A 1 95 ? -9.015 -3.191 24.342 1.00 79.94 95 VAL A N 1
ATOM 738 C CA . VAL A 1 95 ? -8.589 -2.838 25.705 1.00 79.94 95 VAL A CA 1
ATOM 739 C C . VAL A 1 95 ? -8.768 -1.339 25.950 1.00 79.94 95 VAL A C 1
ATOM 741 O O . VAL A 1 95 ? -9.132 -0.933 27.050 1.00 79.94 95 VAL A O 1
ATOM 744 N N . GLY A 1 96 ? -8.558 -0.519 24.917 1.00 78.31 96 GLY A N 1
ATOM 745 C CA . GLY A 1 96 ? -8.682 0.932 24.990 1.00 78.31 96 GLY A CA 1
ATOM 746 C C . GLY A 1 96 ? -7.646 1.587 25.912 1.00 78.31 96 GLY A C 1
ATOM 747 O O . GLY A 1 96 ? -6.602 1.019 26.240 1.00 78.31 96 GLY A O 1
ATOM 748 N N . GLY A 1 97 ? -7.937 2.822 26.322 1.00 82.88 97 GLY A N 1
ATOM 749 C CA . GLY A 1 97 ? -7.153 3.551 27.320 1.00 82.88 97 GLY A CA 1
ATOM 750 C C . GLY A 1 97 ? -5.813 4.106 26.821 1.00 82.88 97 GLY A C 1
ATOM 751 O O . GLY A 1 97 ? -5.588 4.305 25.626 1.00 82.88 97 GLY A O 1
ATOM 752 N N . SER A 1 98 ? -4.909 4.382 27.765 1.00 83.88 98 SER A N 1
ATOM 753 C CA . SER A 1 98 ? -3.638 5.078 27.503 1.00 83.88 98 SER A CA 1
ATOM 754 C C . SER A 1 98 ? -2.707 4.319 26.555 1.00 83.88 98 SER A C 1
ATOM 756 O O . SER A 1 98 ? -1.983 4.947 25.786 1.00 83.88 98 SER 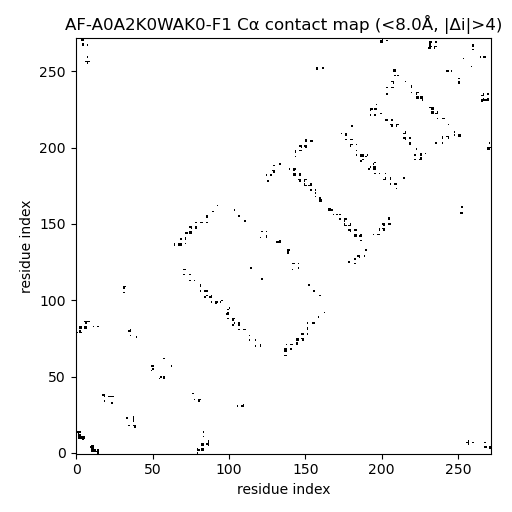A O 1
ATOM 758 N N . ALA A 1 99 ? -2.747 2.984 26.558 1.00 85.94 99 ALA A N 1
ATOM 759 C CA . ALA A 1 99 ? -1.938 2.156 25.667 1.00 85.94 99 ALA A CA 1
ATOM 760 C C . ALA A 1 99 ? -2.321 2.346 24.190 1.00 85.94 99 ALA A C 1
ATOM 762 O O . ALA A 1 99 ? -1.439 2.438 23.337 1.00 85.94 99 ALA A O 1
ATOM 763 N N . LEU A 1 100 ? -3.622 2.454 23.893 1.00 86.56 100 LEU A N 1
ATOM 764 C CA . LEU A 1 100 ? -4.114 2.708 22.540 1.00 86.56 100 LEU A CA 1
ATOM 765 C C . LEU A 1 100 ? -3.716 4.109 22.060 1.00 86.56 100 LEU A C 1
ATOM 767 O O . LEU A 1 100 ? -3.199 4.243 20.956 1.00 86.56 100 LEU A O 1
ATOM 771 N N . ALA A 1 101 ? -3.877 5.129 22.909 1.00 85.50 101 ALA A N 1
ATOM 772 C CA . ALA A 1 101 ? -3.473 6.500 22.587 1.00 85.50 101 ALA A CA 1
ATOM 773 C C . ALA A 1 101 ? -1.958 6.612 22.327 1.00 85.50 101 ALA A C 1
ATOM 775 O O . ALA A 1 101 ? -1.526 7.243 21.364 1.00 85.50 101 ALA A O 1
ATOM 776 N N . GLN A 1 102 ? -1.136 5.942 23.143 1.00 87.06 102 GLN A N 1
ATOM 777 C CA . GLN A 1 102 ? 0.311 5.880 22.924 1.00 87.06 102 GLN A CA 1
ATOM 778 C C . GLN A 1 102 ? 0.673 5.148 21.629 1.00 87.06 102 GLN A C 1
ATOM 780 O O . GLN A 1 102 ? 1.591 5.575 20.932 1.00 87.06 102 GLN A O 1
ATOM 785 N N . ALA A 1 103 ? -0.014 4.050 21.302 1.00 88.94 103 ALA A N 1
ATOM 786 C CA . ALA A 1 103 ? 0.206 3.332 20.052 1.00 88.94 103 ALA A CA 1
ATOM 787 C C . ALA A 1 103 ? -0.171 4.194 18.840 1.00 88.94 103 ALA A C 1
ATOM 789 O O . ALA A 1 103 ? 0.627 4.295 17.915 1.00 88.94 103 ALA A O 1
ATOM 790 N N . ALA A 1 104 ? -1.313 4.882 18.881 1.00 89.50 104 ALA A N 1
ATOM 791 C CA . ALA A 1 104 ? -1.738 5.791 17.821 1.00 89.50 104 ALA A CA 1
ATOM 792 C C . ALA A 1 104 ? -0.745 6.936 17.594 1.00 89.50 104 ALA A C 1
ATOM 794 O O . ALA A 1 104 ? -0.316 7.149 16.464 1.00 89.50 104 ALA A O 1
ATOM 795 N N . SER A 1 105 ? -0.279 7.585 18.667 1.00 88.50 105 SER A N 1
ATOM 796 C CA . SER A 1 105 ? 0.750 8.628 18.568 1.00 88.50 105 SER A CA 1
ATOM 797 C C . SER A 1 105 ? 2.067 8.101 17.981 1.00 88.50 105 SER A C 1
ATOM 799 O O . SER A 1 105 ? 2.761 8.819 17.265 1.00 88.50 105 SER A O 1
ATOM 801 N N . LYS A 1 106 ? 2.430 6.836 18.241 1.00 89.56 106 LYS A N 1
ATOM 802 C CA . LYS A 1 106 ? 3.604 6.209 17.608 1.00 89.56 106 LYS A CA 1
ATOM 803 C C . LYS A 1 106 ? 3.405 6.003 16.108 1.00 89.56 106 LYS A C 1
ATOM 805 O O . LYS A 1 106 ? 4.339 6.259 15.357 1.00 89.56 106 LYS A O 1
ATOM 810 N N . VAL A 1 107 ? 2.224 5.549 15.679 1.00 92.50 107 VAL A N 1
ATOM 811 C CA . VAL A 1 107 ? 1.911 5.379 14.250 1.00 92.50 107 VAL A CA 1
ATOM 812 C C . VAL A 1 107 ? 1.924 6.727 13.532 1.00 92.50 107 VAL A C 1
ATOM 814 O O . VAL A 1 107 ? 2.572 6.860 12.501 1.00 92.50 107 VAL A O 1
ATOM 817 N N . GLU A 1 108 ? 1.282 7.742 14.105 1.00 92.06 108 GLU A N 1
ATOM 818 C CA . GLU A 1 108 ? 1.240 9.097 13.550 1.00 92.06 108 GLU A CA 1
ATOM 819 C C . GLU A 1 108 ? 2.640 9.709 13.382 1.00 92.06 108 GLU A C 1
ATOM 821 O O . GLU A 1 108 ? 2.959 10.252 12.321 1.00 92.06 108 GLU A O 1
ATOM 826 N N . LYS A 1 109 ? 3.501 9.572 14.399 1.00 91.06 109 LYS A N 1
ATOM 827 C CA . LYS A 1 109 ? 4.906 9.999 14.316 1.00 91.06 109 LYS A CA 1
ATOM 828 C C . LYS A 1 109 ? 5.671 9.236 13.241 1.00 91.06 109 LYS A C 1
ATOM 830 O O . LYS A 1 109 ? 6.402 9.854 12.481 1.00 91.06 109 LYS A O 1
ATOM 835 N N . ALA A 1 110 ? 5.472 7.921 13.138 1.00 91.44 110 ALA A N 1
ATOM 836 C CA . ALA A 1 110 ? 6.109 7.121 12.095 1.00 91.44 110 ALA A CA 1
ATOM 837 C C . ALA A 1 110 ? 5.681 7.568 10.686 1.00 91.44 110 ALA A C 1
ATOM 839 O O . ALA A 1 110 ? 6.525 7.648 9.801 1.00 91.44 110 ALA A O 1
ATOM 840 N N . ILE A 1 111 ? 4.406 7.915 10.474 1.00 94.12 111 ILE A N 1
ATOM 841 C CA . ILE A 1 111 ? 3.925 8.461 9.192 1.00 94.12 111 ILE A CA 1
ATOM 842 C C . ILE A 1 111 ? 4.625 9.785 8.858 1.00 94.12 111 ILE A C 1
ATOM 844 O O . ILE A 1 111 ? 5.056 9.973 7.719 1.00 94.12 111 ILE A O 1
ATOM 848 N N . HIS A 1 112 ? 4.766 10.690 9.831 1.00 92.94 112 HIS A N 1
ATOM 849 C CA . HIS A 1 112 ? 5.499 11.946 9.635 1.00 92.94 112 HIS A CA 1
ATOM 850 C C . HIS A 1 112 ? 6.971 11.694 9.298 1.00 92.94 112 HIS A C 1
ATOM 852 O O . HIS A 1 112 ? 7.448 12.176 8.276 1.00 92.94 112 HIS A O 1
ATOM 858 N N . GLU A 1 113 ? 7.662 10.872 10.090 1.00 91.00 113 GLU A N 1
ATOM 859 C CA . GLU A 1 113 ? 9.079 10.553 9.884 1.00 91.00 113 GLU A CA 1
ATOM 860 C C . GLU A 1 113 ? 9.330 9.896 8.513 1.00 91.00 113 GLU A C 1
ATOM 862 O O . GLU A 1 113 ? 10.292 10.247 7.830 1.00 91.00 113 GLU A O 1
ATOM 867 N N . ILE A 1 114 ? 8.457 8.979 8.074 1.00 93.38 114 ILE A N 1
ATOM 868 C CA . ILE A 1 114 ? 8.534 8.362 6.738 1.00 93.38 114 ILE A CA 1
ATOM 869 C C . ILE A 1 114 ? 8.271 9.416 5.652 1.00 93.38 114 ILE A C 1
ATOM 871 O O . ILE A 1 114 ? 9.014 9.482 4.674 1.00 93.38 114 ILE A O 1
ATOM 875 N N . SER A 1 115 ? 7.258 10.270 5.821 1.00 94.00 115 SER A N 1
ATOM 876 C CA . SER A 1 115 ? 6.956 11.337 4.855 1.00 94.00 115 SER A CA 1
ATOM 877 C C . SER A 1 115 ? 8.125 12.305 4.676 1.00 94.00 115 SER A C 1
ATOM 879 O O . SER A 1 115 ? 8.424 12.685 3.548 1.00 94.00 115 SER A O 1
ATOM 881 N N . GLU A 1 116 ? 8.786 12.689 5.769 1.00 94.06 116 GLU A N 1
ATOM 882 C CA . GLU A 1 116 ? 9.954 13.573 5.749 1.00 94.06 116 GLU A CA 1
ATOM 883 C C . GLU A 1 116 ? 11.175 12.880 5.134 1.00 94.06 116 GLU A C 1
ATOM 885 O O . GLU A 1 116 ? 11.832 13.448 4.263 1.00 94.06 116 GLU A O 1
ATOM 890 N N . SER A 1 117 ? 11.451 11.634 5.532 1.00 92.50 117 SER A N 1
ATOM 891 C CA . SER A 1 117 ? 12.635 10.888 5.079 1.00 92.50 117 SER A CA 1
ATOM 892 C C . SER A 1 117 ? 12.599 10.549 3.588 1.00 92.50 117 SER A C 1
ATOM 894 O O . SER A 1 117 ? 13.646 10.472 2.952 1.00 92.50 117 SER A O 1
ATOM 896 N N . TYR A 1 118 ? 11.402 10.360 3.025 1.00 95.06 118 TYR A N 1
ATOM 897 C CA . TYR A 1 118 ? 11.201 10.000 1.617 1.00 95.06 118 TYR A CA 1
ATOM 898 C C . TYR A 1 118 ? 10.482 11.097 0.822 1.00 95.06 118 TYR A C 1
ATOM 900 O O . TYR A 1 118 ? 9.890 10.818 -0.223 1.00 95.06 118 TYR A O 1
ATOM 908 N N . MET A 1 119 ? 10.537 12.347 1.295 1.00 95.56 119 MET A N 1
ATOM 909 C CA . MET A 1 119 ? 9.842 13.480 0.680 1.00 95.56 119 MET A CA 1
ATOM 910 C C . MET A 1 119 ? 10.177 13.631 -0.808 1.00 95.56 119 MET A C 1
ATOM 912 O O . MET A 1 119 ? 9.270 13.849 -1.604 1.00 95.56 119 MET A O 1
ATOM 916 N N . ASP A 1 120 ? 11.441 13.448 -1.196 1.00 95.00 120 ASP A N 1
ATOM 917 C CA . ASP A 1 120 ? 11.875 13.573 -2.592 1.00 95.00 120 ASP A CA 1
ATOM 918 C C . ASP A 1 120 ? 11.223 12.517 -3.497 1.00 95.00 120 ASP A C 1
ATOM 920 O O . ASP A 1 120 ? 10.756 12.833 -4.592 1.00 95.00 120 ASP A O 1
ATOM 924 N N . ILE A 1 121 ? 11.112 11.271 -3.021 1.00 96.25 121 ILE A N 1
ATOM 925 C CA . ILE A 1 121 ? 10.436 10.185 -3.746 1.00 96.25 121 ILE A CA 1
ATOM 926 C C . ILE A 1 121 ? 8.937 10.471 -3.863 1.00 96.25 121 ILE A C 1
ATOM 928 O O . ILE A 1 121 ? 8.351 10.281 -4.931 1.00 96.25 121 ILE A O 1
ATOM 932 N N . LEU A 1 122 ? 8.310 10.951 -2.786 1.00 96.75 122 LEU A N 1
ATOM 933 C CA . LEU A 1 122 ? 6.885 11.281 -2.770 1.00 96.75 122 LEU A CA 1
ATOM 934 C C . LEU A 1 122 ? 6.565 12.499 -3.658 1.00 96.75 122 LEU A C 1
ATOM 936 O O . LEU A 1 122 ? 5.574 12.475 -4.394 1.00 96.75 122 LEU A O 1
ATOM 940 N N . ASP A 1 123 ? 7.409 13.536 -3.651 1.00 95.56 123 ASP A N 1
ATOM 941 C CA . ASP A 1 123 ? 7.277 14.701 -4.533 1.00 95.56 123 ASP A CA 1
ATOM 942 C C . ASP A 1 123 ? 7.485 14.298 -5.994 1.00 95.56 123 ASP A C 1
ATOM 944 O O . ASP A 1 123 ? 6.660 14.631 -6.849 1.00 95.56 123 ASP A O 1
ATOM 948 N N . PHE A 1 124 ? 8.515 13.499 -6.283 1.00 94.81 124 PHE A N 1
ATOM 949 C CA . PHE A 1 124 ? 8.747 12.971 -7.624 1.00 94.81 124 PHE A CA 1
ATOM 950 C C . PHE A 1 124 ? 7.550 12.149 -8.118 1.00 94.81 124 PHE A C 1
ATOM 952 O O . PHE A 1 124 ? 7.048 12.392 -9.217 1.00 94.81 124 PHE A O 1
ATOM 959 N N . ALA A 1 125 ? 7.015 11.253 -7.284 1.00 96.62 125 ALA A N 1
ATOM 960 C CA . ALA A 1 125 ? 5.822 10.471 -7.595 1.00 96.62 125 ALA A CA 1
ATOM 961 C C . ALA A 1 125 ? 4.599 11.354 -7.896 1.00 96.62 125 ALA A C 1
ATOM 963 O O . ALA A 1 125 ? 3.815 11.039 -8.790 1.00 96.62 125 ALA A O 1
ATOM 964 N N . SER A 1 126 ? 4.448 12.485 -7.197 1.00 95.00 126 SER A N 1
ATOM 965 C CA . SER A 1 126 ? 3.351 13.433 -7.435 1.00 95.00 126 SER A CA 1
ATOM 966 C C . SER A 1 126 ? 3.425 14.130 -8.800 1.00 95.00 126 SER A C 1
ATOM 968 O O . SER A 1 126 ? 2.392 14.524 -9.345 1.00 95.00 126 SER A O 1
ATOM 970 N N . ARG A 1 127 ? 4.632 14.242 -9.367 1.00 94.50 127 ARG A N 1
ATOM 971 C CA . ARG A 1 127 ? 4.910 14.869 -10.668 1.00 94.50 127 ARG A CA 1
ATOM 972 C C . ARG A 1 127 ? 4.944 13.869 -11.820 1.00 94.50 127 ARG A C 1
ATOM 974 O O . ARG A 1 127 ? 4.973 14.287 -12.979 1.00 94.50 127 ARG A O 1
ATOM 981 N N . LEU A 1 128 ? 4.950 12.567 -11.528 1.00 94.06 128 LEU A N 1
ATOM 982 C CA . LEU A 1 128 ? 4.898 11.539 -12.559 1.00 94.06 128 LEU A CA 1
ATOM 983 C C . LEU A 1 128 ? 3.630 11.683 -13.392 1.00 94.06 128 LEU A C 1
ATOM 985 O O . LEU A 1 128 ? 2.529 11.905 -12.882 1.00 94.06 128 LEU A O 1
ATOM 989 N N . THR A 1 129 ? 3.793 11.488 -14.695 1.00 93.19 129 THR A N 1
ATOM 990 C CA . THR A 1 129 ? 2.686 11.465 -15.642 1.00 93.19 129 THR A CA 1
ATOM 991 C C . THR A 1 129 ? 2.682 10.150 -16.403 1.00 93.19 129 THR A C 1
ATOM 993 O O . THR A 1 129 ? 3.665 9.408 -16.448 1.00 93.19 129 THR A O 1
ATOM 996 N N . SER A 1 130 ? 1.575 9.886 -17.090 1.00 89.00 130 SER A N 1
ATOM 997 C CA . SER A 1 130 ? 1.495 8.774 -18.037 1.00 89.00 130 SER A CA 1
ATOM 998 C C . SER A 1 130 ? 2.535 8.847 -19.165 1.00 89.00 130 SER A C 1
ATOM 1000 O O . SER A 1 130 ? 2.859 7.810 -19.737 1.00 89.00 130 SER A O 1
ATOM 1002 N N . ALA A 1 131 ? 3.024 10.048 -19.497 1.00 90.56 131 ALA A N 1
ATOM 1003 C CA . ALA A 1 131 ? 4.027 10.270 -20.536 1.00 90.56 131 ALA A CA 1
ATOM 1004 C C . ALA A 1 131 ? 5.467 10.098 -20.029 1.00 90.56 131 ALA A C 1
ATOM 1006 O O . ALA A 1 131 ? 6.384 10.034 -20.842 1.00 90.56 131 ALA A O 1
ATOM 1007 N N . THR A 1 132 ? 5.674 10.028 -18.710 1.00 91.56 132 THR A N 1
ATOM 1008 C CA . THR A 1 132 ? 7.001 9.795 -18.139 1.00 91.56 132 THR A CA 1
ATOM 1009 C C . THR A 1 132 ? 7.513 8.425 -18.562 1.00 91.56 132 THR A C 1
ATOM 1011 O O . THR A 1 132 ? 6.786 7.429 -18.436 1.00 91.56 132 THR A O 1
ATOM 1014 N N . ASP A 1 133 ? 8.758 8.406 -19.044 1.00 87.56 133 ASP A N 1
ATOM 1015 C CA . ASP A 1 133 ? 9.427 7.210 -19.537 1.00 87.56 133 ASP A CA 1
ATOM 1016 C C . ASP A 1 133 ? 9.414 6.093 -18.486 1.00 87.56 133 ASP A C 1
ATOM 1018 O O . ASP A 1 133 ? 9.810 6.291 -17.341 1.00 87.56 133 ASP A O 1
ATOM 1022 N N . ASN A 1 134 ? 8.911 4.927 -18.887 1.00 88.75 134 ASN A N 1
ATOM 1023 C CA . ASN A 1 134 ? 8.810 3.740 -18.045 1.00 88.75 134 ASN A CA 1
ATOM 1024 C C . ASN A 1 134 ? 9.992 2.775 -18.252 1.00 88.75 134 ASN A C 1
ATOM 1026 O O . ASN A 1 134 ? 9.977 1.688 -17.681 1.00 88.75 134 ASN A O 1
ATOM 1030 N N . SER A 1 135 ? 10.973 3.132 -19.092 1.00 85.38 135 SER A N 1
ATOM 1031 C CA . SER A 1 135 ? 12.166 2.317 -19.349 1.00 85.38 135 SER A CA 1
ATOM 1032 C C . SER A 1 135 ? 13.157 2.336 -18.178 1.00 85.38 135 SER A C 1
ATOM 1034 O O . SER A 1 135 ? 13.798 1.325 -17.903 1.00 85.38 135 SER A O 1
ATOM 1036 N N . HIS A 1 136 ? 13.226 3.453 -17.448 1.00 86.25 136 HIS A N 1
ATOM 1037 C CA . HIS A 1 136 ? 13.991 3.581 -16.209 1.00 86.25 136 HIS A CA 1
ATOM 1038 C C . HIS A 1 136 ? 13.272 2.849 -15.084 1.00 86.25 136 HIS A C 1
ATOM 1040 O O . HIS A 1 136 ? 12.171 3.257 -14.717 1.00 86.25 136 HIS A O 1
ATOM 1046 N N . SER A 1 137 ? 13.884 1.808 -14.520 1.00 87.50 137 SER A N 1
ATOM 1047 C CA . SER A 1 137 ? 13.249 0.877 -13.574 1.00 87.50 137 SER A CA 1
ATOM 1048 C C . SER A 1 137 ? 12.686 1.539 -12.315 1.00 87.50 137 SER A C 1
ATOM 1050 O O . SER A 1 137 ? 11.654 1.102 -11.803 1.00 87.50 137 SER A O 1
ATOM 1052 N N . MET A 1 138 ? 13.274 2.654 -11.875 1.00 92.69 138 MET A N 1
ATOM 1053 C CA . MET A 1 138 ? 12.757 3.446 -10.759 1.00 92.69 138 MET A CA 1
ATOM 1054 C C . MET A 1 138 ? 11.315 3.926 -10.993 1.00 92.69 138 MET A C 1
ATOM 1056 O O . MET A 1 138 ? 10.503 3.926 -10.069 1.00 92.69 138 MET A O 1
ATOM 1060 N N . VAL A 1 139 ? 10.947 4.298 -12.225 1.00 94.38 139 VAL A N 1
ATOM 1061 C CA . VAL A 1 139 ? 9.609 4.823 -12.550 1.00 94.38 139 VAL A CA 1
ATOM 1062 C C . VAL A 1 139 ? 8.496 3.780 -12.358 1.00 94.38 139 VAL A C 1
ATOM 1064 O O . VAL A 1 139 ? 7.554 4.069 -11.610 1.00 94.38 139 VAL A O 1
ATOM 1067 N N . PRO A 1 140 ? 8.542 2.577 -12.970 1.00 93.56 140 PRO A N 1
ATOM 1068 C CA . PRO A 1 140 ? 7.572 1.536 -12.676 1.00 93.56 140 PRO A CA 1
ATOM 1069 C C . PRO A 1 140 ? 7.614 1.130 -11.202 1.00 93.56 140 PRO A C 1
ATOM 1071 O O . PRO A 1 140 ? 6.546 0.866 -10.656 1.00 93.56 140 PRO A O 1
ATOM 1074 N N . THR A 1 141 ? 8.777 1.135 -10.534 1.00 94.88 141 THR A N 1
ATOM 1075 C CA . THR A 1 141 ? 8.862 0.814 -9.098 1.00 94.88 141 THR A CA 1
ATOM 1076 C C . THR A 1 141 ? 8.093 1.808 -8.235 1.00 94.88 141 THR A C 1
ATOM 1078 O O . THR A 1 141 ? 7.249 1.408 -7.432 1.00 94.88 141 THR A O 1
ATOM 1081 N N . ILE A 1 142 ? 8.281 3.109 -8.458 1.00 96.69 142 ILE A N 1
ATOM 1082 C CA . ILE A 1 142 ? 7.542 4.168 -7.759 1.00 96.69 142 ILE A CA 1
ATOM 1083 C C . ILE A 1 142 ? 6.033 4.028 -7.973 1.00 96.69 142 ILE A C 1
ATOM 1085 O O . ILE A 1 142 ? 5.261 4.161 -7.021 1.00 96.69 142 ILE A O 1
ATOM 1089 N N . ARG A 1 143 ? 5.604 3.697 -9.198 1.00 95.94 143 ARG A N 1
ATOM 1090 C CA . ARG A 1 143 ? 4.184 3.533 -9.547 1.00 95.94 143 ARG A CA 1
ATOM 1091 C C . ARG A 1 143 ? 3.473 2.426 -8.765 1.00 95.94 143 ARG A C 1
ATOM 1093 O O . ARG A 1 143 ? 2.251 2.495 -8.673 1.00 95.94 143 ARG A O 1
ATOM 1100 N N . TRP A 1 144 ? 4.181 1.445 -8.195 1.00 94.94 144 TRP A N 1
ATOM 1101 C CA . TRP A 1 144 ? 3.561 0.425 -7.336 1.00 94.94 144 TRP A CA 1
ATOM 1102 C C . TRP A 1 144 ? 3.935 0.534 -5.853 1.00 94.94 144 TRP A C 1
ATOM 1104 O O . TRP A 1 144 ? 3.097 0.221 -5.011 1.00 94.94 144 TRP A O 1
ATOM 1114 N N . VAL A 1 145 ? 5.123 1.039 -5.505 1.00 96.19 145 VAL A N 1
ATOM 1115 C CA . VAL A 1 145 ? 5.540 1.191 -4.100 1.00 96.19 145 VAL A CA 1
ATOM 1116 C C . VAL A 1 145 ? 4.857 2.370 -3.413 1.00 96.19 145 VAL A C 1
ATOM 1118 O O . VAL A 1 145 ? 4.340 2.221 -2.307 1.00 96.19 145 VAL A O 1
ATOM 1121 N N . VAL A 1 146 ? 4.813 3.542 -4.048 1.00 97.75 146 VAL A N 1
ATOM 1122 C CA . VAL A 1 146 ? 4.226 4.737 -3.421 1.00 97.75 146 VAL A CA 1
ATOM 1123 C C . VAL A 1 146 ? 2.733 4.552 -3.097 1.00 97.75 146 VAL A C 1
ATOM 1125 O O . VAL A 1 146 ? 2.313 4.948 -2.007 1.00 97.75 146 VAL A O 1
ATOM 1128 N N . PRO A 1 147 ? 1.916 3.883 -3.939 1.00 97.81 147 PRO A N 1
ATOM 1129 C CA . PRO A 1 147 ? 0.561 3.505 -3.552 1.00 97.81 147 PRO A CA 1
ATOM 1130 C C . PRO A 1 147 ? 0.48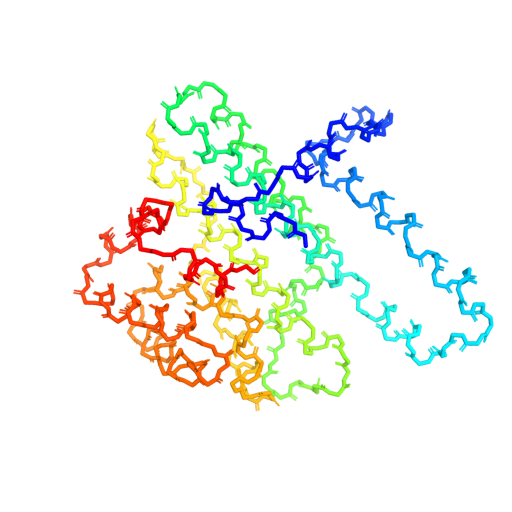8 2.642 -2.290 1.00 97.81 147 PRO A C 1
ATOM 1132 O O . PRO A 1 147 ? -0.433 2.831 -1.499 1.00 97.81 147 PRO A O 1
ATOM 1135 N N . ILE A 1 148 ? 1.436 1.725 -2.066 1.00 95.75 148 ILE A N 1
ATOM 1136 C CA . ILE A 1 148 ? 1.462 0.892 -0.853 1.00 95.75 148 ILE A CA 1
ATOM 1137 C C . ILE A 1 148 ? 1.630 1.772 0.384 1.00 95.75 148 ILE A C 1
ATOM 1139 O O . ILE A 1 148 ? 0.837 1.635 1.314 1.00 95.75 148 ILE A O 1
ATOM 1143 N N . TYR A 1 149 ? 2.575 2.715 0.363 1.00 96.69 149 TYR A N 1
ATOM 1144 C CA . TYR A 1 149 ? 2.765 3.674 1.454 1.00 96.69 149 TYR A CA 1
ATOM 1145 C C . TYR A 1 149 ? 1.472 4.435 1.781 1.00 96.69 149 TYR A C 1
ATOM 1147 O O . TYR A 1 149 ? 0.984 4.400 2.912 1.00 96.69 149 TYR A O 1
ATOM 1155 N N . TYR A 1 150 ? 0.860 5.056 0.768 1.00 97.38 150 TYR A N 1
ATOM 1156 C CA . TYR A 1 150 ? -0.394 5.792 0.944 1.00 97.38 150 TYR A CA 1
ATOM 1157 C C . TYR A 1 150 ? -1.552 4.897 1.404 1.00 97.38 150 TYR A C 1
ATOM 1159 O O . TYR A 1 150 ? -2.454 5.367 2.093 1.00 97.38 150 TYR A O 1
ATOM 1167 N N . THR A 1 151 ? -1.522 3.601 1.089 1.00 96.00 151 THR A N 1
ATOM 1168 C CA . THR A 1 151 ? -2.518 2.649 1.597 1.00 96.00 151 THR A CA 1
ATOM 1169 C C . THR A 1 151 ? -2.393 2.454 3.103 1.00 96.00 151 THR A C 1
ATOM 1171 O O . THR A 1 151 ? -3.413 2.329 3.769 1.00 96.00 151 THR A O 1
ATOM 1174 N N . GLU A 1 152 ? -1.180 2.452 3.663 1.00 94.88 152 GLU A N 1
ATOM 1175 C CA . GLU A 1 152 ? -1.007 2.357 5.120 1.00 94.88 152 GLU A CA 1
ATOM 1176 C C . GLU A 1 152 ? -1.466 3.630 5.834 1.00 94.88 152 GLU A C 1
ATOM 1178 O O . GLU A 1 152 ? -2.096 3.551 6.887 1.00 94.88 152 GLU A O 1
ATOM 1183 N N . VAL A 1 153 ? -1.227 4.803 5.238 1.00 95.50 153 VAL A N 1
ATOM 1184 C CA . VAL A 1 153 ? -1.784 6.073 5.737 1.00 95.50 153 VAL A CA 1
ATOM 1185 C C . VAL A 1 153 ? -3.316 6.013 5.748 1.00 95.50 153 VAL A C 1
ATOM 1187 O O . VAL A 1 153 ? -3.948 6.376 6.739 1.00 95.50 153 VAL A O 1
ATOM 1190 N N . LEU A 1 154 ? -3.916 5.492 4.675 1.00 93.81 154 LEU A N 1
ATOM 1191 C CA . LEU A 1 154 ? -5.364 5.327 4.560 1.00 93.81 154 LEU A CA 1
ATOM 1192 C C . LEU A 1 154 ? -5.925 4.307 5.571 1.00 93.81 154 LEU A C 1
ATOM 1194 O O . LEU A 1 154 ? -6.959 4.568 6.185 1.00 93.81 154 LEU A O 1
ATOM 1198 N N . ASP A 1 155 ? -5.225 3.188 5.797 1.00 92.31 155 ASP A N 1
ATOM 1199 C CA . ASP A 1 155 ? -5.575 2.173 6.806 1.00 92.31 155 ASP A CA 1
ATOM 1200 C C . ASP A 1 155 ? -5.566 2.789 8.216 1.00 92.31 155 ASP A C 1
ATOM 1202 O O . ASP A 1 155 ? -6.531 2.660 8.974 1.00 92.31 155 ASP A O 1
ATOM 1206 N N . PHE A 1 156 ? -4.525 3.563 8.547 1.00 92.94 156 PHE A N 1
ATOM 1207 C CA . PHE A 1 156 ? -4.449 4.288 9.816 1.00 92.94 156 PHE A CA 1
ATOM 1208 C C . PHE A 1 156 ? -5.627 5.255 10.001 1.00 92.94 156 PHE A C 1
ATOM 1210 O O . PHE A 1 156 ? -6.274 5.226 11.048 1.00 92.94 156 PHE A O 1
ATOM 1217 N N . LEU A 1 157 ? -5.957 6.056 8.983 1.00 90.62 157 LEU A N 1
ATOM 1218 C CA . LEU A 1 157 ? -7.068 7.017 9.026 1.00 90.62 157 LEU A CA 1
ATOM 1219 C C . LEU A 1 157 ? -8.433 6.346 9.172 1.00 90.62 157 LEU A C 1
ATOM 1221 O O . LEU A 1 157 ? -9.334 6.859 9.843 1.00 90.62 157 LEU A O 1
ATOM 1225 N N . ARG A 1 158 ? -8.607 5.183 8.547 1.00 89.38 158 ARG A N 1
ATOM 1226 C CA . ARG A 1 158 ? -9.792 4.345 8.725 1.00 89.38 158 ARG A CA 1
ATOM 1227 C C . ARG A 1 158 ? -9.922 3.867 10.162 1.00 89.38 158 ARG A C 1
ATOM 1229 O O . ARG A 1 158 ? -10.962 4.070 10.782 1.00 89.38 158 ARG A O 1
ATOM 1236 N N . ILE A 1 159 ? -8.859 3.297 10.717 1.00 88.25 159 ILE A N 1
ATOM 1237 C CA . ILE A 1 159 ? -8.870 2.762 12.079 1.00 88.25 159 ILE A CA 1
ATOM 1238 C C . ILE A 1 159 ? -9.063 3.888 13.103 1.00 88.25 159 ILE A C 1
ATOM 1240 O O . ILE A 1 159 ? -9.878 3.748 14.014 1.00 88.25 159 ILE A O 1
ATOM 1244 N N . ALA A 1 160 ? -8.398 5.029 12.920 1.00 87.50 160 ALA A N 1
ATOM 1245 C CA . ALA A 1 160 ? -8.494 6.205 13.783 1.00 87.50 160 ALA A CA 1
ATOM 1246 C C . ALA A 1 160 ? -9.932 6.723 13.969 1.00 87.50 160 ALA A C 1
ATOM 1248 O O . ALA A 1 160 ? -10.309 7.085 15.085 1.00 87.50 160 ALA A O 1
ATOM 1249 N N . ARG A 1 161 ? -10.761 6.674 12.914 1.00 85.81 161 ARG A N 1
ATOM 1250 C CA . ARG A 1 161 ? -12.190 7.042 12.965 1.00 85.81 161 ARG A CA 1
ATOM 1251 C C . ARG A 1 161 ? -13.044 6.084 13.795 1.00 85.81 161 ARG A C 1
ATOM 1253 O O . ARG A 1 161 ? -14.082 6.484 14.308 1.00 85.81 161 ARG A O 1
ATOM 1260 N N . THR A 1 162 ? -12.626 4.824 13.905 1.00 82.81 162 THR A N 1
ATOM 1261 C CA . THR A 1 162 ? -13.362 3.780 14.644 1.00 82.81 162 THR A CA 1
ATOM 1262 C C . THR A 1 162 ? -12.983 3.697 16.123 1.00 82.81 162 THR A C 1
ATOM 1264 O O . THR A 1 162 ? -13.675 3.037 16.898 1.00 82.81 162 THR A O 1
ATOM 1267 N N . ILE A 1 163 ? -11.892 4.354 16.532 1.00 82.75 163 ILE A N 1
ATOM 1268 C CA . ILE A 1 163 ? -11.491 4.440 17.940 1.00 82.75 163 ILE A CA 1
ATOM 1269 C C . ILE A 1 163 ? -12.510 5.307 18.692 1.00 82.75 163 ILE A C 1
ATOM 1271 O O . ILE A 1 163 ? -13.057 6.247 18.129 1.00 82.75 163 ILE A O 1
ATOM 1275 N N . ASN A 1 164 ? -12.796 4.976 19.955 1.00 76.62 164 ASN A N 1
ATOM 1276 C CA . ASN A 1 164 ? -13.701 5.754 20.800 1.00 76.62 164 ASN A CA 1
ATOM 1277 C C . ASN A 1 164 ? -12.941 6.365 21.999 1.00 76.62 164 ASN A C 1
ATOM 1279 O O . ASN A 1 164 ? -12.472 5.599 22.849 1.00 76.62 164 ASN A O 1
ATOM 1283 N N . PRO A 1 165 ? -12.835 7.706 22.104 1.00 79.06 165 PRO A N 1
ATOM 1284 C CA . PRO A 1 165 ? -13.303 8.700 21.128 1.00 79.06 165 PRO A CA 1
ATOM 1285 C C . PRO A 1 165 ? -12.476 8.677 19.825 1.00 79.06 165 PRO A C 1
ATOM 1287 O O . PRO A 1 165 ? -11.316 8.258 19.872 1.00 79.06 165 PRO A O 1
ATOM 1290 N N . PRO A 1 166 ? -13.042 9.120 18.682 1.00 81.25 166 PRO A N 1
ATOM 1291 C CA . PRO A 1 166 ? -12.301 9.208 17.426 1.00 81.25 166 PRO A CA 1
ATOM 1292 C C . PRO A 1 166 ? -11.063 10.085 17.575 1.00 81.25 166 PRO A C 1
ATOM 1294 O O . PRO A 1 166 ? -11.102 11.112 18.253 1.00 81.25 166 PRO A O 1
ATOM 1297 N N . LEU A 1 167 ? -9.965 9.678 16.941 1.00 79.69 167 LEU A N 1
ATOM 1298 C CA . LEU A 1 167 ? -8.755 10.494 16.911 1.00 79.69 167 LEU A CA 1
ATOM 1299 C C . LEU A 1 167 ? -8.927 11.615 15.884 1.00 79.69 167 LEU A C 1
ATOM 1301 O O . LEU A 1 167 ? -9.236 11.352 14.721 1.00 79.69 167 LEU A O 1
ATOM 1305 N N . GLU A 1 168 ? -8.704 12.854 16.312 1.00 76.06 168 GLU A N 1
ATOM 1306 C CA . GLU A 1 168 ? -8.593 13.999 15.411 1.00 76.06 168 GLU A CA 1
ATOM 1307 C C . GLU A 1 168 ? -7.204 13.972 14.768 1.00 76.06 168 GLU A C 1
ATOM 1309 O O . GLU A 1 168 ? -6.193 14.010 15.466 1.00 76.06 168 GLU A O 1
ATOM 1314 N N . LEU A 1 169 ? -7.158 13.845 13.442 1.00 78.12 169 LEU A N 1
ATOM 1315 C CA . LEU A 1 169 ? -5.924 13.752 12.667 1.00 78.12 169 LEU A CA 1
ATOM 1316 C C . LEU A 1 169 ? -5.925 14.809 11.562 1.00 78.12 169 LEU A C 1
ATOM 1318 O O . LEU A 1 169 ? -6.960 15.070 10.951 1.00 78.12 169 LEU A O 1
ATOM 1322 N N . GLU A 1 170 ? -4.754 15.367 11.260 1.00 75.44 170 GLU A N 1
ATOM 1323 C CA . GLU A 1 170 ? -4.584 16.405 10.230 1.00 75.44 170 GLU A CA 1
ATOM 1324 C C . GLU A 1 170 ? -4.434 15.846 8.799 1.00 75.44 170 GLU A C 1
ATOM 1326 O O . GLU A 1 170 ? -4.247 16.599 7.842 1.00 75.44 170 GLU A O 1
ATOM 1331 N N . PHE A 1 171 ? -4.497 14.524 8.613 1.00 75.56 171 PHE A N 1
ATOM 1332 C CA . PHE A 1 171 ? -4.276 13.912 7.302 1.00 75.56 171 PHE A CA 1
ATOM 1333 C C . PHE A 1 171 ? -5.503 14.014 6.379 1.00 75.56 171 PHE A C 1
ATOM 1335 O O . PHE A 1 171 ? -6.636 13.731 6.767 1.00 75.56 171 PHE A O 1
ATOM 1342 N N . ASP A 1 172 ? -5.255 14.338 5.106 1.00 80.69 172 ASP A N 1
ATOM 1343 C CA . ASP A 1 172 ? -6.276 14.436 4.058 1.00 80.69 172 ASP A CA 1
ATOM 1344 C C . ASP A 1 172 ? -6.461 13.093 3.314 1.00 80.69 172 ASP A C 1
ATOM 1346 O O . ASP A 1 172 ? -5.618 12.674 2.504 1.00 80.69 172 ASP A O 1
ATOM 1350 N N . ASN A 1 173 ? -7.603 12.432 3.553 1.00 83.94 173 ASN A N 1
ATOM 1351 C CA . ASN A 1 173 ? -8.028 11.221 2.836 1.00 83.94 173 ASN A CA 1
ATOM 1352 C C . ASN A 1 173 ? -8.069 11.437 1.312 1.00 83.94 173 ASN A C 1
ATOM 1354 O O . ASN A 1 173 ? -7.626 10.576 0.550 1.00 83.94 173 ASN A O 1
ATOM 1358 N N . GLY A 1 174 ? -8.569 12.588 0.856 1.00 88.00 174 GLY A N 1
ATOM 1359 C CA . GLY A 1 174 ? -8.732 12.900 -0.562 1.00 88.00 174 GLY A CA 1
ATOM 1360 C C . GLY A 1 174 ? -7.395 13.030 -1.285 1.00 88.00 174 GLY A C 1
ATOM 1361 O O . GLY A 1 174 ? -7.233 12.521 -2.397 1.00 88.00 174 GLY A O 1
ATOM 1362 N N . LYS A 1 175 ? -6.392 13.644 -0.644 1.00 90.38 175 LYS A N 1
ATOM 1363 C CA . LYS A 1 175 ? -5.023 13.696 -1.183 1.00 90.38 175 LYS A CA 1
ATOM 1364 C C . LYS A 1 175 ? -4.417 12.299 -1.317 1.00 90.38 175 LYS A C 1
ATOM 1366 O O . LYS A 1 175 ? -3.865 11.982 -2.370 1.00 90.38 175 LYS A O 1
ATOM 1371 N N . THR A 1 176 ? -4.567 11.463 -0.293 1.00 93.38 176 THR A N 1
ATOM 1372 C CA . THR A 1 176 ? -4.069 10.077 -0.274 1.00 93.38 176 THR A CA 1
ATOM 1373 C C . THR A 1 176 ? -4.691 9.238 -1.396 1.00 93.38 176 THR A C 1
ATOM 1375 O O . THR A 1 176 ? -3.970 8.635 -2.192 1.00 93.38 176 THR A O 1
ATOM 1378 N N . ILE A 1 177 ? -6.022 9.278 -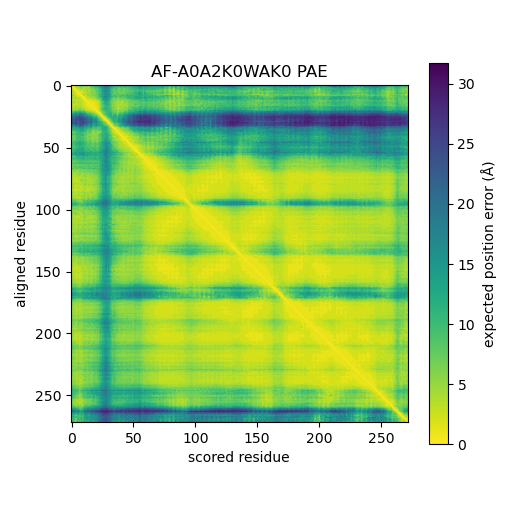1.533 1.00 95.81 177 ILE A N 1
ATOM 1379 C CA . ILE A 1 177 ? -6.763 8.585 -2.600 1.00 95.81 177 ILE A CA 1
ATOM 1380 C C . ILE A 1 177 ? -6.297 9.049 -3.985 1.00 95.81 177 ILE A C 1
ATOM 1382 O O . ILE A 1 177 ? -6.016 8.221 -4.852 1.00 95.81 177 ILE A O 1
ATOM 1386 N N . ARG A 1 178 ? -6.154 10.363 -4.193 1.00 95.50 178 ARG A N 1
ATOM 1387 C CA . ARG A 1 178 ? -5.710 10.928 -5.475 1.00 95.50 178 ARG A CA 1
ATOM 1388 C C . ARG A 1 178 ? -4.310 10.454 -5.867 1.00 95.50 178 ARG A C 1
ATOM 1390 O O . ARG A 1 178 ? -4.089 10.153 -7.039 1.00 95.50 178 ARG A O 1
ATOM 1397 N N . HIS A 1 179 ? -3.375 10.370 -4.918 1.00 95.62 179 HIS A N 1
ATOM 1398 C CA . HIS A 1 179 ? -2.033 9.847 -5.193 1.00 95.62 179 HIS A CA 1
ATOM 1399 C C . HIS A 1 179 ? -2.068 8.372 -5.612 1.00 95.62 179 HIS A C 1
ATOM 1401 O O . HIS A 1 179 ? -1.446 8.020 -6.616 1.00 95.62 179 HIS A O 1
ATOM 1407 N N . ILE A 1 180 ? -2.834 7.535 -4.901 1.00 97.62 180 ILE A N 1
ATOM 1408 C CA . ILE A 1 180 ? -2.999 6.115 -5.246 1.00 97.62 180 ILE A CA 1
ATOM 1409 C C . ILE A 1 180 ? -3.599 5.974 -6.647 1.00 97.62 180 ILE A C 1
ATOM 1411 O O . ILE A 1 180 ? -3.023 5.289 -7.491 1.00 97.62 180 ILE A O 1
ATOM 1415 N N . MET A 1 181 ? -4.721 6.649 -6.917 1.00 97.69 181 MET A N 1
ATOM 1416 C CA . MET A 1 181 ? -5.427 6.521 -8.193 1.00 97.69 181 MET A CA 1
ATOM 1417 C C . MET A 1 181 ? -4.583 7.010 -9.370 1.00 97.69 181 MET A C 1
ATOM 1419 O O . MET A 1 181 ? -4.483 6.304 -10.370 1.00 97.69 181 MET A O 1
ATOM 1423 N N . ASN A 1 182 ? -3.914 8.164 -9.254 1.00 96.88 182 ASN A N 1
ATOM 1424 C CA . ASN A 1 182 ? -3.058 8.682 -10.326 1.00 96.88 182 ASN A CA 1
ATOM 1425 C C . ASN A 1 182 ? -1.957 7.676 -10.705 1.00 96.88 182 ASN A C 1
ATOM 1427 O O . ASN A 1 182 ? -1.799 7.332 -11.877 1.00 96.88 182 ASN A O 1
ATOM 1431 N N . LEU A 1 183 ? -1.223 7.157 -9.719 1.00 97.62 183 LEU A N 1
ATOM 1432 C CA . LEU A 1 183 ? -0.155 6.190 -9.972 1.00 97.62 183 LEU A CA 1
ATOM 1433 C C . LEU A 1 183 ? -0.698 4.850 -10.479 1.00 97.62 183 LEU A C 1
ATOM 1435 O O . LEU A 1 183 ? -0.084 4.251 -11.361 1.00 97.62 183 LEU A O 1
ATOM 1439 N N . ALA A 1 184 ? -1.873 4.420 -10.012 1.00 97.19 184 ALA A N 1
ATOM 1440 C CA . ALA A 1 184 ? -2.530 3.214 -10.499 1.00 97.19 184 ALA A CA 1
ATOM 1441 C C . ALA A 1 184 ? -2.918 3.306 -11.981 1.00 97.19 184 ALA A C 1
ATOM 1443 O O . ALA A 1 184 ? -2.629 2.389 -12.750 1.00 97.19 184 ALA A O 1
ATOM 1444 N N . PHE A 1 185 ? -3.504 4.429 -12.411 1.00 96.56 185 PHE A N 1
ATOM 1445 C CA . PHE A 1 185 ? -3.803 4.668 -13.825 1.00 96.56 185 PHE A CA 1
ATOM 1446 C C . PHE A 1 185 ? -2.538 4.618 -14.685 1.00 96.56 185 PHE A C 1
ATOM 1448 O O . PHE A 1 185 ? -2.536 4.026 -15.767 1.00 96.56 185 PHE A O 1
ATOM 1455 N N . GLN A 1 186 ? -1.444 5.207 -14.200 1.00 96.06 186 GLN A N 1
ATOM 1456 C CA . GLN A 1 186 ? -0.165 5.167 -14.903 1.00 96.06 186 GLN A CA 1
ATOM 1457 C C . GLN A 1 186 ? 0.409 3.748 -14.968 1.00 96.06 186 GLN A C 1
ATOM 1459 O O . GLN A 1 186 ? 0.831 3.316 -16.037 1.00 96.06 186 GLN A O 1
ATOM 1464 N N . ALA A 1 187 ? 0.399 3.008 -13.858 1.00 95.56 187 ALA A N 1
ATOM 1465 C CA . ALA A 1 187 ? 0.852 1.621 -13.813 1.00 95.56 187 ALA A CA 1
ATOM 1466 C C . ALA A 1 187 ? 0.070 0.748 -14.808 1.00 95.56 187 ALA A C 1
ATOM 1468 O O . ALA A 1 187 ? 0.670 -0.006 -15.573 1.00 95.56 187 ALA A O 1
ATOM 1469 N N . TYR A 1 188 ? -1.255 0.913 -14.861 1.00 95.88 188 TYR A N 1
ATOM 1470 C CA . TYR A 1 188 ? -2.119 0.184 -15.788 1.00 95.88 188 TYR A CA 1
ATOM 1471 C C . TYR A 1 188 ? -1.803 0.511 -17.247 1.00 95.88 188 TYR A C 1
ATOM 1473 O O . TYR A 1 188 ? -1.693 -0.390 -18.074 1.00 95.88 188 TYR A O 1
ATOM 1481 N N . ARG A 1 189 ? -1.592 1.791 -17.570 1.00 94.94 189 ARG A N 1
ATOM 1482 C CA . ARG A 1 189 ? -1.261 2.220 -18.935 1.00 94.94 189 ARG A CA 1
ATOM 1483 C C . ARG A 1 189 ? -0.007 1.536 -19.488 1.00 94.94 189 ARG A C 1
ATOM 1485 O O . ARG A 1 189 ? 0.051 1.280 -20.686 1.00 94.94 189 ARG A O 1
ATOM 1492 N N . HIS A 1 190 ? 0.986 1.278 -18.637 1.00 93.06 190 HIS A N 1
ATOM 1493 C CA . HIS A 1 190 ? 2.271 0.706 -19.052 1.00 93.06 190 HIS A CA 1
ATOM 1494 C C . HIS A 1 190 ? 2.347 -0.818 -18.902 1.00 93.06 190 HIS A C 1
ATOM 1496 O O . HIS A 1 190 ? 3.043 -1.458 -19.682 1.00 93.06 190 HIS A O 1
ATOM 1502 N N . GLY A 1 191 ? 1.653 -1.407 -17.923 1.00 90.75 191 GLY A N 1
ATOM 1503 C CA . GLY A 1 191 ? 1.771 -2.837 -17.603 1.00 90.75 191 GLY A CA 1
ATOM 1504 C C . GLY A 1 191 ? 0.459 -3.624 -17.561 1.00 90.75 191 GLY A C 1
ATOM 1505 O O . GLY A 1 191 ? 0.480 -4.801 -17.201 1.00 90.75 191 GLY A O 1
ATOM 1506 N N . GLY A 1 192 ? -0.673 -3.005 -17.904 1.00 93.62 192 GLY A N 1
ATOM 1507 C CA . GLY A 1 192 ? -1.989 -3.645 -17.932 1.00 93.62 192 GLY A CA 1
ATOM 1508 C C . GLY A 1 192 ? -2.385 -4.274 -16.594 1.00 93.62 192 GLY A C 1
ATOM 1509 O O . GLY A 1 192 ? -1.990 -3.804 -15.523 1.00 93.62 192 GLY A O 1
ATOM 1510 N N . ASP A 1 193 ? -3.150 -5.366 -16.649 1.00 91.69 193 ASP A N 1
ATOM 1511 C CA . AS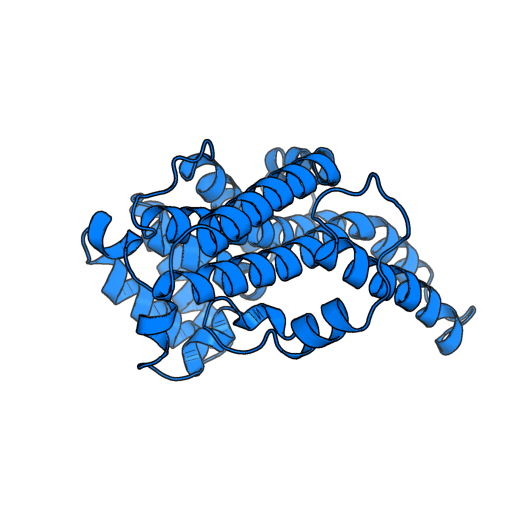P A 1 193 ? -3.627 -6.060 -15.445 1.00 91.69 193 ASP A CA 1
ATOM 1512 C C . ASP A 1 193 ? -2.483 -6.684 -14.625 1.00 91.69 193 ASP A C 1
ATOM 1514 O O . ASP A 1 193 ? -2.579 -6.773 -13.403 1.00 91.69 193 ASP A O 1
ATOM 1518 N N . ALA A 1 194 ? -1.360 -7.047 -15.258 1.00 91.38 194 ALA A N 1
ATOM 1519 C CA . ALA A 1 194 ? -0.200 -7.588 -14.548 1.00 91.38 194 ALA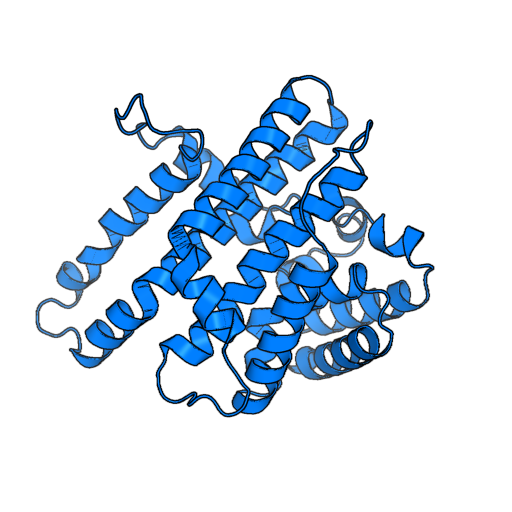 A CA 1
ATOM 1520 C C . ALA A 1 194 ? 0.408 -6.562 -13.573 1.00 91.38 194 ALA A C 1
ATOM 1522 O O . ALA A 1 194 ? 0.809 -6.918 -12.464 1.00 91.38 194 ALA A O 1
ATOM 1523 N N . ALA A 1 195 ? 0.422 -5.276 -13.941 1.00 92.19 195 ALA A N 1
ATOM 1524 C CA . ALA A 1 195 ? 0.832 -4.209 -13.028 1.00 92.19 195 ALA A CA 1
ATOM 1525 C C . ALA A 1 195 ? -0.161 -4.020 -11.870 1.00 92.19 195 ALA A C 1
ATOM 1527 O O . ALA A 1 195 ? 0.247 -3.647 -10.768 1.00 92.19 195 ALA A O 1
ATOM 1528 N N . MET A 1 196 ? -1.448 -4.314 -12.091 1.00 94.44 196 MET A N 1
ATOM 1529 C CA . MET A 1 196 ? -2.490 -4.169 -11.070 1.00 94.44 196 MET A CA 1
ATOM 1530 C C . MET A 1 196 ? -2.320 -5.151 -9.914 1.00 94.44 196 MET A C 1
ATOM 1532 O O . MET A 1 196 ? -2.704 -4.821 -8.798 1.00 94.44 196 MET A O 1
ATOM 1536 N N . VAL A 1 197 ? -1.678 -6.304 -10.137 1.00 93.06 197 VAL A N 1
ATOM 1537 C CA . VAL A 1 197 ? -1.426 -7.309 -9.089 1.00 93.06 197 VAL A CA 1
ATOM 1538 C C . VAL A 1 197 ? -0.684 -6.685 -7.903 1.00 93.06 197 VAL A C 1
ATOM 1540 O O . VAL A 1 197 ? -1.065 -6.895 -6.755 1.00 93.06 197 VAL A O 1
ATOM 1543 N N . ARG A 1 198 ? 0.331 -5.847 -8.168 1.00 91.31 198 ARG A N 1
ATOM 1544 C CA . ARG A 1 198 ? 1.147 -5.197 -7.122 1.00 91.31 198 ARG A CA 1
ATOM 1545 C C . ARG A 1 198 ? 0.426 -4.071 -6.386 1.00 91.31 198 ARG A C 1
ATOM 1547 O O . ARG A 1 198 ? 0.843 -3.698 -5.294 1.00 91.31 198 ARG A O 1
ATOM 1554 N N . ILE A 1 199 ? -0.639 -3.527 -6.971 1.00 94.12 199 ILE A N 1
ATOM 1555 C CA . ILE A 1 199 ? -1.419 -2.428 -6.392 1.00 94.12 199 ILE A CA 1
ATOM 1556 C C . ILE A 1 199 ? -2.855 -2.830 -6.044 1.00 94.12 199 ILE A C 1
ATOM 1558 O O . ILE A 1 199 ? -3.671 -1.972 -5.720 1.00 94.12 199 ILE A O 1
ATOM 1562 N N . ALA A 1 200 ? -3.165 -4.127 -6.041 1.00 94.62 200 ALA A N 1
ATOM 1563 C CA . ALA A 1 200 ? -4.502 -4.619 -5.740 1.00 94.62 200 ALA A CA 1
ATOM 1564 C C . ALA A 1 200 ? -4.964 -4.207 -4.337 1.00 94.62 200 ALA A C 1
ATOM 1566 O O . ALA A 1 200 ? -6.092 -3.748 -4.179 1.00 94.62 200 ALA A O 1
ATOM 1567 N N . ARG A 1 201 ? -4.085 -4.280 -3.325 1.00 93.12 201 ARG A N 1
ATOM 1568 C CA . ARG A 1 201 ? -4.394 -3.786 -1.972 1.00 93.12 201 ARG A CA 1
ATOM 1569 C C . ARG A 1 201 ? -4.674 -2.274 -1.947 1.00 93.12 201 ARG A C 1
ATOM 1571 O O . ARG A 1 201 ? -5.717 -1.904 -1.407 1.00 93.12 201 ARG A O 1
ATOM 1578 N N . PRO A 1 202 ? -3.821 -1.404 -2.525 1.00 96.31 202 PRO A N 1
ATOM 1579 C CA . PRO A 1 202 ? -4.157 0.007 -2.689 1.00 96.31 202 PRO A CA 1
ATOM 1580 C C . PRO A 1 202 ? -5.524 0.256 -3.327 1.00 96.31 202 PRO A C 1
ATOM 1582 O O . PRO A 1 202 ? -6.325 1.010 -2.778 1.00 96.31 202 PRO A O 1
ATOM 1585 N N . LEU A 1 203 ? -5.831 -0.416 -4.440 1.00 96.94 203 LEU A N 1
ATOM 1586 C CA . LEU A 1 203 ? -7.118 -0.263 -5.124 1.00 96.94 203 LEU A CA 1
ATOM 1587 C C . LEU A 1 203 ? -8.288 -0.738 -4.264 1.00 96.94 203 LEU A C 1
ATOM 1589 O O . LEU A 1 203 ? -9.314 -0.064 -4.188 1.00 96.94 203 LEU A O 1
ATOM 1593 N N . PHE A 1 204 ? -8.120 -1.864 -3.573 1.00 95.19 204 PHE A N 1
ATOM 1594 C CA . PHE A 1 204 ? -9.110 -2.375 -2.638 1.00 95.19 204 PHE A CA 1
ATOM 1595 C C . PHE A 1 204 ? -9.437 -1.344 -1.557 1.00 95.19 204 PHE A C 1
ATOM 1597 O O . PHE A 1 204 ? -10.607 -1.061 -1.312 1.00 95.19 204 PHE A O 1
ATOM 1604 N N . MET A 1 205 ? -8.412 -0.744 -0.945 1.00 94.19 205 MET A N 1
ATOM 1605 C CA . MET A 1 205 ? -8.613 0.253 0.103 1.00 94.19 205 MET A CA 1
ATOM 1606 C C . MET A 1 205 ? -9.275 1.522 -0.442 1.00 94.19 205 MET A C 1
ATOM 1608 O O . MET A 1 205 ? -10.207 2.035 0.172 1.00 94.19 205 MET A O 1
ATOM 1612 N N . VAL A 1 206 ? -8.867 1.998 -1.623 1.00 95.88 206 VAL A N 1
ATOM 1613 C CA . VAL A 1 206 ? -9.505 3.164 -2.250 1.00 95.88 206 VAL A CA 1
ATOM 1614 C C . VAL A 1 206 ? -10.985 2.909 -2.526 1.00 95.88 206 VAL A C 1
ATOM 1616 O O . VAL A 1 206 ? -11.799 3.773 -2.216 1.00 95.88 206 VAL A O 1
ATOM 1619 N N . ALA A 1 207 ? -11.368 1.734 -3.031 1.00 94.81 207 ALA A N 1
ATOM 1620 C CA . ALA A 1 207 ? -12.774 1.414 -3.293 1.00 94.81 207 ALA A CA 1
ATOM 1621 C C . ALA A 1 207 ? -13.656 1.443 -2.030 1.00 94.81 207 ALA A C 1
ATOM 1623 O O . ALA A 1 207 ? -14.865 1.674 -2.128 1.00 94.81 207 ALA A O 1
ATOM 1624 N N . LEU A 1 208 ? -13.068 1.240 -0.847 1.00 92.50 208 LEU A N 1
ATOM 1625 C CA . LEU A 1 208 ? -13.759 1.366 0.437 1.00 92.50 208 LEU A CA 1
ATOM 1626 C C . LEU A 1 208 ? -13.850 2.805 0.953 1.00 92.50 208 LEU A C 1
ATOM 1628 O O . LEU A 1 208 ? -14.693 3.094 1.797 1.00 92.50 208 LEU A O 1
ATOM 1632 N N . GLU A 1 209 ? -12.981 3.695 0.494 1.00 91.94 209 GLU A N 1
ATOM 1633 C CA . GLU A 1 209 ? -12.835 5.037 1.065 1.00 91.94 209 GLU A CA 1
ATOM 1634 C C . GLU A 1 209 ? -13.312 6.151 0.133 1.00 91.94 209 GLU A C 1
ATOM 1636 O O . GLU A 1 209 ? -13.651 7.233 0.599 1.00 91.94 209 GLU A O 1
ATOM 1641 N N . THR A 1 210 ? -13.352 5.914 -1.179 1.00 92.06 210 THR A N 1
ATOM 1642 C CA . THR A 1 210 ? -13.716 6.940 -2.162 1.00 92.06 210 THR A CA 1
ATOM 1643 C C . THR A 1 210 ? -15.211 6.977 -2.446 1.00 92.06 210 THR A C 1
ATOM 1645 O O . THR A 1 210 ? -15.813 5.970 -2.821 1.00 92.06 210 THR A O 1
ATOM 1648 N N . ASP A 1 211 ? -15.815 8.156 -2.353 1.00 89.06 211 ASP A N 1
ATOM 1649 C CA . ASP A 1 211 ? -17.210 8.389 -2.754 1.00 89.06 211 ASP A CA 1
ATOM 1650 C C . ASP A 1 211 ? -17.363 8.667 -4.258 1.00 89.06 211 ASP A C 1
ATOM 1652 O O . ASP A 1 211 ? -18.473 8.830 -4.759 1.00 89.06 211 ASP A O 1
ATOM 1656 N N . GLU A 1 212 ? -16.255 8.688 -5.003 1.00 92.38 212 GLU A N 1
ATOM 1657 C CA . GLU A 1 212 ? -16.259 8.921 -6.443 1.00 92.38 212 GLU A CA 1
ATOM 1658 C C . GLU A 1 212 ? -16.632 7.643 -7.211 1.00 92.38 212 GLU A C 1
ATOM 1660 O O . GLU A 1 212 ? -15.847 6.697 -7.319 1.00 92.38 212 GLU A O 1
ATOM 1665 N N . GLU A 1 213 ? -17.825 7.630 -7.808 1.00 91.62 213 GLU A N 1
ATOM 1666 C CA . GLU A 1 213 ? -18.359 6.486 -8.564 1.00 91.62 213 GLU A CA 1
ATOM 1667 C C . GLU A 1 213 ? -17.457 6.069 -9.742 1.00 91.62 213 GLU A C 1
ATOM 1669 O O . GLU A 1 213 ? -17.308 4.880 -10.037 1.00 91.62 213 GLU A O 1
ATOM 1674 N N . LEU A 1 214 ? -16.783 7.031 -10.382 1.00 94.69 214 LEU A N 1
ATOM 1675 C CA . LEU A 1 214 ? -15.822 6.764 -11.458 1.00 94.69 214 LEU A CA 1
ATOM 1676 C C . LEU A 1 214 ? -14.597 5.982 -10.965 1.00 94.69 214 LEU A C 1
ATOM 1678 O O . LEU A 1 214 ? -14.121 5.087 -11.661 1.00 94.69 214 LEU A O 1
ATOM 1682 N N . HIS A 1 215 ? -14.103 6.267 -9.756 1.00 95.31 215 HIS A N 1
ATOM 1683 C CA . HIS A 1 215 ? -13.015 5.487 -9.170 1.00 95.31 215 HIS A CA 1
ATOM 1684 C C . HIS A 1 215 ? -13.482 4.075 -8.822 1.00 95.31 215 HIS A C 1
ATOM 1686 O O . HIS A 1 215 ? -12.809 3.110 -9.174 1.00 95.31 215 HIS A O 1
ATOM 1692 N N . VAL A 1 216 ? -14.647 3.939 -8.179 1.00 95.00 216 VAL A N 1
ATOM 1693 C CA . VAL A 1 216 ? -15.186 2.627 -7.788 1.00 95.00 216 VAL A CA 1
ATOM 1694 C C . VAL A 1 216 ? -15.427 1.741 -9.011 1.00 95.00 216 VAL A C 1
ATOM 1696 O O . VAL A 1 216 ? -14.986 0.594 -9.027 1.00 95.00 216 VAL A O 1
ATOM 1699 N N . SER A 1 217 ? -16.081 2.267 -10.048 1.00 96.31 217 SER A N 1
ATOM 1700 C CA . SER A 1 217 ? -16.348 1.524 -11.288 1.00 96.31 217 SER A CA 1
ATOM 1701 C C . SER A 1 217 ? -15.062 1.086 -11.989 1.00 96.31 217 SER A C 1
ATOM 1703 O O . SER A 1 217 ? -14.940 -0.086 -12.350 1.00 96.31 217 SER A O 1
ATOM 1705 N N . TRP A 1 218 ? -14.072 1.978 -12.102 1.00 97.31 218 TRP A N 1
ATOM 1706 C CA . TRP A 1 218 ? -12.770 1.628 -12.666 1.00 97.31 218 TRP A CA 1
ATOM 1707 C C . TRP A 1 218 ? -12.069 0.536 -11.850 1.00 97.31 218 TRP A C 1
ATOM 1709 O O . TRP A 1 218 ? -11.556 -0.419 -12.426 1.00 97.31 218 TRP A O 1
ATOM 1719 N N . ILE A 1 219 ? -12.084 0.620 -10.515 1.00 97.44 219 ILE A N 1
ATOM 1720 C CA . ILE A 1 219 ? -11.473 -0.396 -9.644 1.00 97.44 219 ILE A CA 1
ATOM 1721 C C . ILE A 1 219 ? -12.154 -1.758 -9.820 1.00 97.44 219 ILE A C 1
ATOM 1723 O O . ILE A 1 219 ? -11.460 -2.765 -9.948 1.00 97.44 219 ILE A O 1
ATOM 1727 N N . LEU A 1 220 ? -13.489 -1.809 -9.864 1.00 96.62 220 LEU A N 1
ATOM 1728 C CA . LEU A 1 220 ? -14.228 -3.061 -10.063 1.00 96.62 220 LEU A CA 1
ATOM 1729 C C . LEU A 1 220 ? -13.861 -3.735 -11.392 1.00 96.62 220 LEU A C 1
ATOM 1731 O O . LEU A 1 220 ? -13.633 -4.943 -11.422 1.00 96.62 220 LEU A O 1
ATOM 1735 N N . GLU A 1 221 ? -13.720 -2.957 -12.465 1.00 96.88 221 GLU A N 1
ATOM 1736 C CA . GLU A 1 221 ? -13.253 -3.455 -13.763 1.00 96.88 221 GLU A CA 1
ATOM 1737 C C . GLU A 1 221 ? -11.833 -4.048 -13.668 1.00 96.88 221 GLU A C 1
ATOM 1739 O O . GLU A 1 221 ? -11.554 -5.117 -14.215 1.00 96.88 221 GLU A O 1
ATOM 1744 N N . ARG A 1 222 ? -10.928 -3.404 -12.916 1.00 96.75 222 ARG A N 1
ATOM 1745 C CA . ARG A 1 222 ? -9.574 -3.935 -12.687 1.00 96.75 222 ARG A CA 1
ATOM 1746 C C . ARG A 1 222 ? -9.598 -5.225 -11.864 1.00 96.75 222 ARG A C 1
ATOM 1748 O O . ARG A 1 222 ? -8.848 -6.143 -12.177 1.00 96.75 222 ARG A O 1
ATOM 1755 N N . PHE A 1 223 ? -10.475 -5.353 -10.866 1.00 95.62 223 PHE A N 1
ATOM 1756 C CA . PHE A 1 223 ? -10.624 -6.601 -10.104 1.00 95.62 223 PHE A CA 1
ATOM 1757 C C . PHE A 1 223 ? -11.193 -7.757 -10.942 1.00 95.62 223 PHE A C 1
ATOM 1759 O O . PHE A 1 223 ? -10.786 -8.902 -10.738 1.00 95.62 223 PHE A O 1
ATOM 1766 N N . GLN A 1 224 ? -12.053 -7.475 -11.927 1.00 95.06 224 GLN A N 1
ATOM 1767 C CA . GLN A 1 224 ? -12.473 -8.473 -12.919 1.00 95.06 224 GLN A CA 1
ATOM 1768 C C . GLN A 1 224 ? -11.285 -8.948 -13.767 1.00 95.06 224 GLN A C 1
ATOM 1770 O O . GLN A 1 224 ? -11.094 -10.152 -13.930 1.00 95.06 224 GLN A O 1
ATOM 1775 N N . GLY A 1 225 ? -10.446 -8.021 -14.244 1.00 93.56 225 GLY A N 1
ATOM 1776 C CA . GLY A 1 225 ? -9.206 -8.354 -14.956 1.00 93.56 225 GLY A CA 1
ATOM 1777 C C . GLY A 1 225 ? -8.216 -9.143 -14.093 1.00 93.56 225 GLY A C 1
ATOM 1778 O O . GLY A 1 225 ? -7.567 -10.071 -14.573 1.00 93.56 225 GLY A O 1
ATOM 1779 N N . LEU A 1 226 ? -8.134 -8.836 -12.795 1.00 94.75 226 LEU A N 1
ATOM 1780 C CA . LEU A 1 226 ? -7.244 -9.516 -11.855 1.00 94.75 226 LEU A CA 1
ATOM 1781 C C . LEU A 1 226 ? -7.658 -10.957 -11.527 1.00 94.75 226 LEU A C 1
ATOM 1783 O O . LEU A 1 226 ? -6.808 -11.748 -11.115 1.00 94.75 226 LEU A O 1
ATOM 1787 N N . ALA A 1 227 ? -8.922 -11.333 -11.745 1.00 93.12 227 ALA A N 1
ATOM 1788 C CA . ALA A 1 227 ? -9.414 -12.687 -11.486 1.00 93.12 227 ALA A CA 1
ATOM 1789 C C . ALA A 1 227 ? -8.601 -13.773 -12.218 1.00 93.12 227 ALA A C 1
ATOM 1791 O O . ALA A 1 227 ? -8.468 -14.888 -11.712 1.00 93.12 227 ALA A O 1
ATOM 1792 N N . GLN A 1 228 ? -7.990 -13.439 -13.363 1.00 93.69 228 GLN A N 1
ATOM 1793 C CA . GLN A 1 228 ? -7.117 -14.351 -14.112 1.00 93.69 228 GLN A CA 1
ATOM 1794 C C . GLN A 1 228 ? -5.830 -14.738 -13.357 1.00 93.69 228 GLN A C 1
ATOM 1796 O O . GLN A 1 228 ? -5.256 -15.788 -13.632 1.00 93.69 228 GLN A O 1
ATOM 1801 N N . PHE A 1 229 ? -5.378 -13.918 -12.399 1.00 90.06 229 PHE A N 1
ATOM 1802 C CA . PHE A 1 229 ? -4.170 -14.169 -11.602 1.00 90.06 229 PHE A CA 1
ATOM 1803 C C . PHE A 1 229 ? -4.457 -14.925 -10.297 1.00 90.06 229 PHE A C 1
ATOM 1805 O O . PHE A 1 229 ? -3.526 -15.307 -9.587 1.00 90.06 229 PHE A O 1
ATOM 1812 N N . GLY A 1 230 ? -5.730 -15.174 -9.974 1.00 88.38 230 GLY A N 1
ATOM 1813 C CA . GLY A 1 230 ? -6.105 -16.004 -8.837 1.00 88.38 230 GLY A CA 1
ATOM 1814 C C . GLY A 1 230 ? -7.516 -15.756 -8.315 1.00 88.38 230 GLY A C 1
ATOM 1815 O O . GLY A 1 230 ? -8.041 -14.645 -8.333 1.00 88.38 230 GLY A O 1
ATOM 1816 N N . GLU A 1 231 ? -8.107 -16.803 -7.738 1.00 88.00 231 GLU A N 1
ATOM 1817 C CA . GLU A 1 231 ? -9.457 -16.772 -7.157 1.00 88.00 231 GLU A CA 1
ATOM 1818 C C . GLU A 1 231 ? -9.591 -15.760 -5.998 1.00 88.00 231 GLU A C 1
ATOM 1820 O O . GLU A 1 231 ? -10.675 -15.255 -5.713 1.00 88.00 231 GLU A O 1
ATOM 1825 N N . HIS A 1 232 ? -8.486 -15.427 -5.325 1.00 85.00 232 HIS A N 1
ATOM 1826 C CA . HIS A 1 232 ? -8.472 -14.411 -4.273 1.00 85.00 232 HIS A CA 1
ATOM 1827 C C . HIS A 1 232 ? -8.829 -13.013 -4.798 1.00 85.00 232 HIS A C 1
ATOM 1829 O O . HIS A 1 232 ? -9.540 -12.288 -4.102 1.00 85.00 232 HIS A O 1
ATOM 1835 N N . PHE A 1 233 ? -8.409 -12.661 -6.020 1.00 90.69 233 PHE A N 1
ATOM 1836 C CA . PHE A 1 233 ? -8.797 -11.404 -6.663 1.00 90.69 233 PHE A CA 1
ATOM 1837 C C . PHE A 1 233 ? -10.279 -11.401 -7.028 1.00 90.69 233 PHE A C 1
ATOM 1839 O O . PHE A 1 233 ? -10.964 -10.420 -6.753 1.00 90.69 233 PHE A O 1
ATOM 1846 N N . ALA A 1 234 ? -10.798 -12.514 -7.560 1.00 90.75 234 ALA A N 1
ATOM 1847 C CA . ALA A 1 234 ? -12.223 -12.647 -7.866 1.00 90.75 234 ALA A CA 1
ATOM 1848 C C . ALA A 1 234 ? -13.086 -12.435 -6.610 1.00 90.75 234 ALA A C 1
ATOM 1850 O O . ALA A 1 234 ? -13.977 -11.591 -6.598 1.00 90.75 234 ALA A O 1
ATOM 1851 N N . ARG A 1 235 ? -12.739 -13.104 -5.500 1.00 89.75 235 ARG A N 1
ATOM 1852 C CA . ARG A 1 235 ? -13.432 -12.929 -4.213 1.00 89.75 235 ARG A CA 1
ATOM 1853 C C . ARG A 1 235 ? -13.365 -11.495 -3.680 1.00 89.75 235 ARG A C 1
ATOM 1855 O O . ARG A 1 235 ? -14.342 -11.016 -3.102 1.00 89.75 235 ARG A O 1
ATOM 1862 N N . ALA A 1 236 ? -12.221 -10.826 -3.833 1.00 90.62 236 ALA A N 1
ATOM 1863 C CA . ALA A 1 236 ? -12.070 -9.425 -3.450 1.00 90.62 236 ALA A CA 1
ATOM 1864 C C . ALA A 1 236 ? -12.953 -8.511 -4.319 1.00 90.62 236 ALA A C 1
ATOM 1866 O O . ALA A 1 236 ? -13.626 -7.637 -3.778 1.00 90.62 236 ALA A O 1
ATOM 1867 N N . GLY A 1 237 ? -13.025 -8.766 -5.629 1.00 92.69 237 GLY A N 1
ATOM 1868 C CA . GLY A 1 237 ? -13.934 -8.086 -6.554 1.00 92.69 237 GLY A CA 1
ATOM 1869 C C . GLY A 1 237 ? -15.401 -8.247 -6.157 1.00 92.69 237 GLY A C 1
ATOM 1870 O O . GLY A 1 237 ? -16.097 -7.249 -5.987 1.00 92.69 237 GLY A O 1
ATOM 1871 N N . ASP A 1 238 ? -15.845 -9.478 -5.890 1.00 92.69 238 ASP A N 1
ATOM 1872 C CA . ASP A 1 238 ? -17.215 -9.758 -5.439 1.00 92.69 238 ASP A CA 1
ATOM 1873 C C . ASP A 1 238 ? -17.543 -9.037 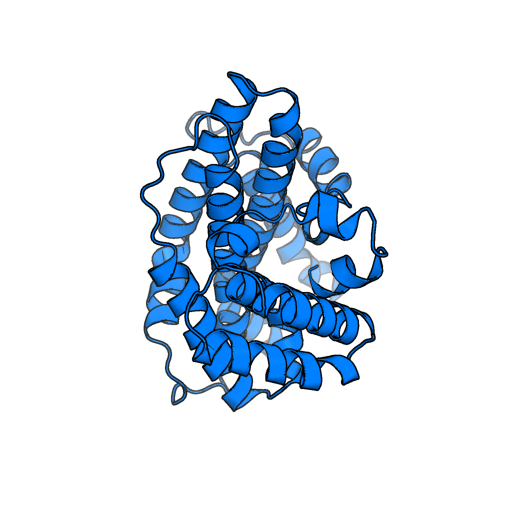-4.123 1.00 92.69 238 ASP A C 1
ATOM 1875 O O . ASP A 1 238 ? -18.668 -8.584 -3.897 1.00 92.69 238 ASP A O 1
ATOM 1879 N N . PHE A 1 239 ? -16.570 -8.958 -3.208 1.00 92.00 239 PHE A N 1
ATOM 1880 C CA . PHE A 1 239 ? -16.720 -8.213 -1.962 1.00 92.00 239 PHE A CA 1
ATOM 1881 C C . PHE A 1 239 ? -16.905 -6.717 -2.229 1.00 92.00 239 PHE A C 1
ATOM 1883 O O . PHE A 1 239 ? -17.854 -6.126 -1.710 1.00 92.00 239 PHE A O 1
ATOM 1890 N N . LEU A 1 240 ? -16.047 -6.121 -3.061 1.00 93.25 240 LEU A N 1
ATOM 1891 C CA . LEU A 1 240 ? -16.147 -4.709 -3.425 1.00 93.25 240 LEU A CA 1
ATOM 1892 C C . LEU A 1 240 ? -17.461 -4.397 -4.145 1.00 93.25 240 LEU A C 1
ATOM 1894 O O . LEU A 1 240 ? -18.056 -3.362 -3.868 1.00 93.25 240 LEU A O 1
ATOM 1898 N N . GLU A 1 241 ? -17.961 -5.290 -4.999 1.00 93.94 241 GLU A N 1
ATOM 1899 C CA . GLU A 1 241 ? -19.238 -5.095 -5.693 1.00 93.94 241 GLU A CA 1
ATOM 1900 C C . GLU A 1 241 ? -20.434 -5.093 -4.728 1.00 93.94 241 GLU A C 1
ATOM 1902 O O . GLU A 1 241 ? -21.386 -4.328 -4.887 1.00 93.94 241 GLU A O 1
ATOM 1907 N N . ARG A 1 242 ? -20.404 -5.931 -3.685 1.00 91.62 242 ARG A N 1
ATOM 1908 C CA . ARG A 1 242 ? -21.438 -5.896 -2.639 1.00 91.62 242 ARG A CA 1
ATOM 1909 C C . ARG A 1 242 ? -21.362 -4.611 -1.824 1.00 91.62 242 ARG A C 1
ATOM 1911 O O . ARG A 1 242 ? -22.392 -4.037 -1.477 1.00 91.62 242 ARG A O 1
ATOM 1918 N N . VAL A 1 243 ? -20.146 -4.186 -1.500 1.00 90.06 243 VAL A N 1
ATOM 1919 C CA . VAL A 1 243 ? -19.891 -3.030 -0.643 1.00 90.06 243 VAL A CA 1
ATOM 1920 C C .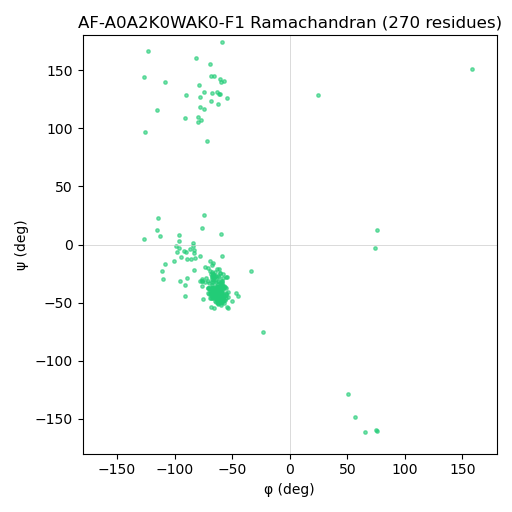 VAL A 1 243 ? -20.112 -1.702 -1.374 1.00 90.06 243 VAL A C 1
ATOM 1922 O O . VAL A 1 243 ? -20.559 -0.746 -0.747 1.00 90.06 243 VAL A O 1
ATOM 1925 N N . SER A 1 244 ? -19.904 -1.632 -2.691 1.00 90.19 244 SER A N 1
ATOM 1926 C CA . SER A 1 244 ? -20.165 -0.427 -3.495 1.00 90.19 244 SER A CA 1
ATOM 1927 C C . SER A 1 244 ? -21.640 -0.020 -3.514 1.00 90.19 244 SER A C 1
ATOM 1929 O O . SER A 1 244 ? -21.961 1.137 -3.757 1.00 90.19 244 SER A O 1
ATOM 1931 N N . ARG A 1 245 ? -22.545 -0.959 -3.213 1.00 89.50 245 ARG A N 1
ATOM 1932 C CA . ARG A 1 245 ? -23.991 -0.720 -3.090 1.00 89.50 245 ARG A CA 1
ATOM 1933 C C . ARG A 1 245 ? -24.394 -0.188 -1.708 1.00 89.50 245 ARG A C 1
ATOM 1935 O O . ARG A 1 245 ? -25.562 0.134 -1.494 1.00 89.50 245 ARG A O 1
ATOM 1942 N N . MET A 1 246 ? -23.464 -0.145 -0.751 1.00 89.50 246 MET A N 1
ATOM 1943 C CA . MET A 1 246 ? -23.701 0.394 0.589 1.00 89.50 246 MET A CA 1
ATOM 1944 C C . MET A 1 246 ? -23.590 1.919 0.593 1.00 89.50 246 MET A C 1
ATOM 1946 O O . MET A 1 246 ? -22.959 2.518 -0.272 1.00 89.50 246 MET A O 1
ATOM 1950 N N . ARG A 1 247 ? -24.169 2.556 1.617 1.00 85.31 247 ARG A N 1
ATOM 1951 C CA . ARG A 1 247 ? -23.937 3.986 1.843 1.00 85.31 247 ARG A CA 1
ATOM 1952 C C . ARG A 1 247 ? -22.467 4.243 2.223 1.00 85.31 247 ARG A C 1
ATOM 1954 O O . ARG A 1 247 ? -21.899 3.414 2.947 1.00 85.31 247 ARG A O 1
ATOM 1961 N N . PRO A 1 248 ? -21.873 5.375 1.804 1.00 82.19 248 PRO A N 1
ATOM 1962 C CA . PRO A 1 248 ? -20.507 5.772 2.151 1.00 82.19 248 PRO A CA 1
ATOM 1963 C C . PRO A 1 248 ? -20.120 5.595 3.622 1.00 82.19 248 PRO A C 1
ATOM 1965 O O . PRO A 1 248 ? -19.058 5.045 3.929 1.00 82.19 248 PRO A O 1
ATOM 1968 N N . GLU A 1 249 ? -20.997 5.991 4.549 1.00 80.94 249 GLU A N 1
ATOM 1969 C CA . GLU A 1 249 ? -20.699 5.958 5.984 1.00 80.94 249 GLU A CA 1
ATOM 1970 C C . GLU A 1 249 ? -20.574 4.517 6.494 1.00 80.94 249 GLU A C 1
ATOM 1972 O O . GLU A 1 249 ? -19.706 4.197 7.304 1.00 80.94 249 GLU A O 1
ATOM 1977 N N . LEU A 1 250 ? -21.405 3.612 5.969 1.00 81.81 250 LEU A N 1
ATOM 1978 C CA . LEU A 1 250 ? -21.354 2.196 6.325 1.00 81.81 250 LEU A CA 1
ATOM 1979 C C . LEU A 1 250 ? -20.096 1.543 5.761 1.00 81.81 250 LEU A C 1
ATOM 1981 O O . LEU A 1 250 ? -19.413 0.810 6.472 1.00 81.81 250 LEU A O 1
ATOM 1985 N N . ARG A 1 251 ? -19.753 1.854 4.510 1.00 83.00 251 ARG A N 1
ATOM 1986 C CA . ARG A 1 251 ? -18.592 1.294 3.818 1.00 83.00 251 ARG A CA 1
ATOM 1987 C C . ARG A 1 251 ? -17.270 1.663 4.490 1.00 83.00 251 ARG A C 1
ATOM 1989 O O . ARG A 1 251 ? -16.412 0.799 4.680 1.00 83.00 251 ARG A O 1
ATOM 1996 N N . THR A 1 252 ? -17.112 2.925 4.872 1.00 82.19 252 THR A N 1
ATOM 1997 C CA . THR A 1 252 ? -15.908 3.414 5.561 1.00 82.19 252 THR A CA 1
ATOM 1998 C C . THR A 1 252 ? -15.775 2.867 6.986 1.00 82.19 252 THR A C 1
ATOM 2000 O O . THR A 1 252 ? -14.666 2.741 7.494 1.00 82.19 252 THR A O 1
ATOM 2003 N N . SER A 1 253 ? -16.885 2.451 7.604 1.00 82.31 253 SER A N 1
ATOM 2004 C CA . SER A 1 253 ? -16.902 1.855 8.948 1.00 82.31 253 SER A CA 1
ATOM 2005 C C . SER A 1 253 ? -16.667 0.336 9.000 1.00 82.31 253 SER A C 1
ATOM 2007 O O . SER A 1 253 ? -16.598 -0.229 10.090 1.00 82.31 253 SER A O 1
ATOM 2009 N N . ILE A 1 254 ? -16.550 -0.354 7.854 1.00 84.25 254 ILE A N 1
ATOM 2010 C CA . ILE A 1 254 ? -16.356 -1.816 7.837 1.00 84.25 254 ILE A CA 1
ATOM 2011 C C . ILE A 1 254 ? -15.033 -2.181 8.529 1.00 84.25 254 ILE A C 1
ATOM 2013 O O . ILE A 1 254 ? -13.955 -1.802 8.065 1.00 84.25 254 ILE A O 1
ATOM 2017 N N . ASP A 1 255 ? -15.110 -2.988 9.583 1.00 82.50 255 ASP A N 1
ATOM 2018 C CA . ASP A 1 255 ? -13.946 -3.639 10.178 1.00 82.50 255 ASP A CA 1
ATOM 2019 C C . ASP A 1 255 ? -13.511 -4.829 9.309 1.00 82.50 255 ASP A C 1
ATOM 2021 O O . ASP A 1 255 ? -14.156 -5.882 9.287 1.00 82.50 255 ASP A O 1
ATOM 2025 N N . LEU A 1 256 ? -12.393 -4.665 8.599 1.00 81.00 256 LEU A N 1
ATOM 2026 C CA . LEU A 1 256 ? -11.846 -5.686 7.706 1.00 81.00 256 LEU A CA 1
ATOM 2027 C C . LEU A 1 256 ? -11.351 -6.936 8.446 1.00 81.00 256 LEU A C 1
ATOM 2029 O O . LEU A 1 256 ? -11.403 -8.028 7.880 1.00 81.00 256 LEU A O 1
ATOM 2033 N N . ARG A 1 257 ? -10.927 -6.825 9.715 1.00 78.31 257 ARG A N 1
ATOM 2034 C CA . ARG A 1 257 ? -10.531 -7.997 10.518 1.00 78.31 257 ARG A CA 1
ATOM 2035 C C . ARG A 1 257 ? -11.729 -8.885 10.802 1.00 78.31 257 ARG A C 1
ATOM 2037 O O . ARG A 1 257 ? -11.635 -10.104 10.692 1.00 78.31 257 ARG A O 1
ATOM 2044 N N . THR A 1 258 ? -12.857 -8.270 11.141 1.00 77.81 258 THR A N 1
ATOM 2045 C CA . THR A 1 258 ? -14.107 -8.990 11.401 1.00 77.81 258 THR A CA 1
ATOM 2046 C C . THR A 1 258 ? -14.771 -9.461 10.104 1.00 77.81 258 THR A C 1
ATOM 2048 O O . THR A 1 258 ? -15.320 -10.560 10.058 1.00 77.81 258 THR A O 1
ATOM 2051 N N . ALA A 1 259 ? -14.694 -8.683 9.022 1.00 77.50 259 ALA A N 1
ATOM 2052 C CA . ALA A 1 259 ? -15.250 -9.079 7.729 1.00 77.50 259 ALA A CA 1
ATOM 2053 C C . ALA A 1 259 ? -14.566 -10.338 7.161 1.00 77.50 259 ALA A C 1
ATOM 2055 O O . ALA A 1 259 ? -15.239 -11.209 6.607 1.00 77.50 259 ALA A O 1
ATOM 2056 N N . PHE A 1 260 ? -13.247 -10.464 7.338 1.00 76.06 260 PHE A N 1
ATOM 2057 C CA . PHE A 1 260 ? -12.463 -11.574 6.786 1.00 76.06 260 PHE A CA 1
ATOM 2058 C C . PHE A 1 260 ? -12.176 -12.713 7.766 1.00 76.06 260 PHE A C 1
ATOM 2060 O O . PHE A 1 260 ? -11.706 -13.767 7.345 1.00 76.06 260 PHE A O 1
ATOM 2067 N N . SER A 1 261 ? -12.526 -12.577 9.049 1.00 66.62 261 SER A N 1
ATOM 2068 C CA . SER A 1 261 ? -12.510 -13.717 9.976 1.00 66.62 261 SER A CA 1
ATOM 2069 C C . SER A 1 261 ? -13.578 -14.766 9.632 1.00 66.62 261 SER A C 1
ATOM 2071 O O . SER A 1 261 ? -13.371 -15.952 9.878 1.00 66.62 261 SER A O 1
ATOM 2073 N N . ASN A 1 262 ? -14.689 -14.339 9.015 1.00 56.00 262 ASN A N 1
ATOM 2074 C CA . ASN A 1 262 ? -15.843 -15.183 8.681 1.00 56.00 262 ASN A CA 1
ATOM 2075 C C . ASN A 1 262 ? -15.900 -15.629 7.207 1.00 56.00 262 ASN A C 1
ATOM 2077 O O . ASN A 1 262 ? -16.655 -16.540 6.870 1.00 56.00 262 ASN A O 1
ATOM 2081 N N . GLN A 1 263 ? -15.115 -15.011 6.320 1.00 52.84 263 GLN A N 1
ATOM 2082 C CA . GLN A 1 263 ? -15.022 -15.366 4.902 1.00 52.84 263 GLN A CA 1
ATOM 2083 C C . GLN A 1 263 ? -13.558 -15.630 4.555 1.00 52.84 263 GLN A C 1
ATOM 2085 O O . GLN A 1 263 ? -12.816 -14.690 4.319 1.00 52.84 263 GLN A O 1
ATOM 2090 N N . ALA A 1 264 ? -13.186 -16.915 4.576 1.00 50.69 264 ALA A N 1
ATOM 2091 C CA . ALA A 1 264 ? -11.958 -17.550 4.086 1.00 50.69 264 ALA A CA 1
ATOM 2092 C C . ALA A 1 264 ? -10.683 -16.679 3.972 1.00 50.69 264 ALA A C 1
ATOM 2094 O O . ALA A 1 264 ? -10.614 -15.724 3.201 1.00 50.69 264 ALA A O 1
ATOM 2095 N N . THR A 1 265 ? -9.597 -17.187 4.565 1.00 54.44 265 THR A N 1
ATOM 2096 C CA . THR A 1 265 ? -8.161 -16.865 4.364 1.00 54.44 265 THR A CA 1
ATOM 2097 C C . THR A 1 265 ? -7.762 -16.477 2.923 1.00 54.44 265 THR A C 1
ATOM 2099 O O . THR A 1 265 ? -6.782 -15.768 2.714 1.00 54.44 265 THR A O 1
ATOM 2102 N N . SER A 1 266 ? -8.576 -16.908 1.955 1.00 55.31 266 SER A N 1
ATOM 2103 C CA . SER A 1 266 ? -8.791 -16.403 0.598 1.00 55.31 266 SER A CA 1
ATOM 2104 C C . SER A 1 266 ? -8.435 -14.930 0.326 1.00 55.31 266 SER A C 1
ATOM 2106 O O . SER A 1 266 ? -7.471 -14.630 -0.380 1.00 55.31 266 SER A O 1
ATOM 2108 N N . ILE A 1 267 ? -9.280 -14.008 0.800 1.00 58.78 267 ILE A N 1
ATOM 2109 C CA . ILE A 1 267 ? -9.228 -12.586 0.400 1.00 58.78 267 ILE A CA 1
ATOM 2110 C C . ILE A 1 267 ? -7.993 -11.899 0.989 1.00 58.78 267 ILE A C 1
ATOM 2112 O O . ILE A 1 267 ? -7.391 -11.052 0.337 1.00 58.78 267 ILE A O 1
ATOM 2116 N N . CYS A 1 268 ? -7.537 -12.324 2.168 1.00 58.31 268 CYS A N 1
ATOM 2117 C CA . CYS A 1 268 ? -6.324 -11.785 2.774 1.00 58.31 268 CYS A CA 1
ATOM 2118 C C . CYS A 1 268 ? -5.092 -11.973 1.876 1.00 58.31 268 CYS A C 1
ATOM 2120 O O . CYS A 1 268 ? -4.263 -11.077 1.830 1.00 58.31 268 CYS A O 1
ATOM 2122 N N . LEU A 1 269 ? -4.988 -13.078 1.124 1.00 56.12 269 LEU A N 1
ATOM 2123 C CA . LEU A 1 269 ? -3.866 -13.331 0.200 1.00 56.12 269 LEU A CA 1
ATOM 2124 C C . LEU A 1 269 ? -3.816 -12.346 -0.979 1.00 56.12 269 LEU A C 1
ATOM 2126 O O . LEU A 1 269 ? -2.738 -12.069 -1.482 1.00 56.12 269 LEU A O 1
ATOM 2130 N N . CYS A 1 270 ? -4.962 -11.793 -1.388 1.00 55.56 270 CYS A N 1
ATOM 2131 C CA . CYS A 1 270 ? -5.044 -10.722 -2.389 1.00 55.56 270 CYS A CA 1
ATOM 2132 C C . CYS A 1 270 ? -4.466 -9.394 -1.879 1.00 55.56 270 CYS A C 1
ATOM 2134 O O . CYS A 1 270 ? -4.109 -8.516 -2.663 1.00 55.56 270 CYS A O 1
ATOM 2136 N N . LEU A 1 271 ? -4.469 -9.221 -0.558 1.00 58.56 271 LEU A N 1
ATOM 2137 C CA . LEU A 1 271 ? -4.196 -7.966 0.128 1.00 58.56 271 LEU A CA 1
ATOM 2138 C C . LEU A 1 271 ? -2.885 -8.017 0.933 1.00 58.56 271 LEU A C 1
ATOM 2140 O O . LEU A 1 271 ? -2.619 -7.091 1.701 1.00 58.56 271 LEU A O 1
ATOM 2144 N N . MET A 1 272 ? -2.104 -9.095 0.789 1.00 56.47 272 MET A N 1
ATOM 2145 C CA . MET A 1 272 ? -0.748 -9.246 1.331 1.00 56.47 272 MET A CA 1
ATOM 2146 C C . MET A 1 272 ? 0.263 -8.657 0.357 1.00 56.47 272 MET A C 1
ATOM 2148 O O . MET A 1 272 ? 1.002 -7.747 0.807 1.00 56.47 272 MET A O 1
#

Solvent-accessible surface area (backbone atoms only — not comparable to full-atom values): 14900 Å² total; per-residue (Å²): 118,53,22,43,37,15,68,56,79,39,66,28,59,64,57,53,48,51,50,71,68,50,74,78,75,88,55,89,81,66,64,88,45,61,58,52,57,45,52,51,51,53,49,64,62,52,66,60,47,57,51,77,78,41,48,90,74,52,57,66,68,61,51,51,52,47,64,67,31,41,71,55,53,51,49,42,52,52,33,43,47,48,33,32,50,48,25,56,31,58,67,31,60,86,75,39,65,71,66,29,55,54,38,48,53,45,46,55,49,47,53,51,54,50,50,64,76,42,37,68,62,54,53,51,58,72,68,61,53,78,83,54,71,65,83,51,66,46,48,56,47,47,34,36,36,53,27,48,40,41,36,44,55,49,50,47,56,46,53,34,61,71,39,88,76,56,60,90,71,94,76,58,66,68,62,42,46,49,55,34,51,55,29,44,55,37,34,33,75,76,46,40,58,72,42,42,63,72,35,37,41,35,47,55,53,40,52,44,68,54,87,49,64,70,58,38,53,52,46,49,55,50,25,59,57,34,30,83,82,34,67,26,30,37,53,43,31,57,49,50,60,61,46,67,75,46,58,68,73,60,39,50,62,60,56,61,41,66,60,43,72,79,49,58,78,50,42,55,66,45,48,78

pLDDT: mean 84.03, std 13.01, range [40.5, 97.81]

Nearest PDB structures (foldseek):
  8wf6-assembly1_B  TM=3.957E-01  e=1.719E+00  Homo sapiens
  8u1a-assembly1_B  TM=3.645E-01  e=1.719E+00  synthetic construct
  5cwq-assembly1_A  TM=3.910E-01  e=4.273E+00  synthetic construct

Sequence (272 aa):
MDATAASFGLGGQVTKVLCRTLPESDDKNSLPTGPIKRLSSLHAYSGPLYRLVWGDDYPAVELVDYLENQQVFELLEASVQLRYLISEMTSLQRVGGSALAQAASKVEKAIHEISESYMDILDFASRLTSATDNSHSMVPTIRWVVPIYYTEVLDFLRIARTINPPLELEFDNGKTIRHIMNLAFQAYRHGGDAAMVRIARPLFMVALETDEELHVSWILERFQGLAQFGEHFARAGDFLERVSRMRPELRTSIDLRTAFSNQATSICLCLM

Secondary structure (DSSP, 8-state):
-GGGGGGGT---HHHHHHHHHSPPPS-TT--S-HHHHHHHHHHHHHGGGHHHHTGGGS-HHHHHHHHHHHHHHHHHHHHHHHHHHHHHHHHHTTT-HHHHHHHHHHHHHHHHHHHHHTHHHHHHHHH--TTS-SSSTHHHHHHHHHHHHHHHHHHHHHHHHHSSSPPP----HHHHHHHHHHHHHHHHHHHHHHHHHHHHHHHHHHHHH---HHHHHHHHHHHHHHGGG-HHHHHHHHHHHHHHTS-HHHHHT--HHHHHHSS-THHHHHT-

Mean predicted aligned error: 7.35 Å

Radius of gyration: 18.93 Å; Cα contacts (8 Å, |Δi|>4): 285; chains: 1; bounding box: 57×34×48 Å

Foldseek 3Di:
DQLLLLLLVGGPPVLVVQLVPQDFDPPPVDPDCSSLVSVVVVVVVVVCCCCVVQNPNPDPVVVVLCVLCVLLVSLLSLLSVLSSLLSVLLVCLVVDDPVNVVSLVSSLVSLVVSCVVCVVLLVVLVPDALPPDVPRVNLLSSLLSVLSNLLSVLSSQLSQVVRVVRDDDPDDPVVSLVSNQRSPVSQCSVPNLVSVLSCLLSLLSSLLQDPDPVSLVVSLVSLVVNVVVHVLSVVSSVVSVVLNPDDNVVSSNDSSNVVVVVPDVSNSVSSD